Protein AF-A0A1B6LUI6-F1 (afdb_monomer_lite)

Organism: NCBI:txid36148

Secondary structure (DSSP, 8-state):
-----------HHHHHHHHT--GGGSPPP------PPPPHHHHHHHHHHHHHHHHHHT--GGGSPPP-------PPPHHHHHHHHHHHHHHHHHHT--GGGS---------PPPPHHHHHHHHHHHHHHHHHHT--GGGSPP-------PPPPHHHHHHHHHHHHHHHHHHT--GGGSPP-------PPPPHHHHHHHHHHHHTTSSS--------PPPPP-----PPP----PPPPPPP--

Foldseek 3Di:
DDDDDDDDDDPPVVVVCVVPDDPVPDPDDDDDDPPDDDDPVNVVVVVVVVVVVVCVVPDDPVPDDDDDDPDPPPDQDPVNVVVVVVVVVVVVCVVPDDPVPDDDDPDDDDPDDDDPVNVVVVVVVVVVVVCVVPPDPVPDDDDDDDDDPDDDDPVVVVVVVVVVVVVVCVVPPDPVPDDDDDDDDDPDDDDPVNVVVVVVVVVVVVPPDDDDDDDDDDDDDDDDDDDDDDDDDDDDDDDDDD

Structure (mmCIF, N/CA/C/O backbone):
data_AF-A0A1B6LUI6-F1
#
_entry.id   AF-A0A1B6LUI6-F1
#
loop_
_atom_site.group_PDB
_atom_site.id
_atom_site.type_symbol
_atom_site.label_atom_id
_atom_site.label_alt_id
_atom_site.label_comp_id
_atom_site.label_asym_id
_atom_site.label_entity_id
_atom_site.label_seq_id
_atom_site.pdbx_PDB_ins_code
_atom_site.Cartn_x
_atom_site.Cartn_y
_atom_site.Cartn_z
_atom_site.occupancy
_atom_site.B_iso_or_equiv
_atom_site.auth_seq_id
_atom_site.auth_comp_id
_atom_site.auth_asym_id
_atom_site.auth_atom_id
_atom_site.pdbx_PDB_model_num
ATOM 1 N N . MET A 1 1 ? -41.343 -31.281 -75.145 1.00 37.50 1 MET A N 1
ATOM 2 C CA . MET A 1 1 ? -41.978 -31.908 -73.971 1.00 37.50 1 MET A CA 1
ATOM 3 C C . MET A 1 1 ? -43.148 -31.036 -73.561 1.00 37.50 1 MET A C 1
ATOM 5 O O . MET A 1 1 ? -42.940 -29.897 -73.176 1.00 37.50 1 MET A O 1
ATOM 9 N N . THR A 1 2 ? -44.344 -31.560 -73.818 1.00 42.84 2 THR A N 1
ATOM 10 C CA . THR A 1 2 ? -45.612 -31.368 -73.101 1.00 42.84 2 THR A CA 1
ATOM 11 C C . THR A 1 2 ? -45.794 -30.057 -72.327 1.00 42.84 2 THR A C 1
ATOM 13 O O . THR A 1 2 ? -45.251 -29.898 -71.238 1.00 42.84 2 THR A O 1
ATOM 16 N N . SER A 1 3 ? -46.638 -29.159 -72.845 1.00 37.78 3 SER A N 1
ATOM 17 C CA . SER A 1 3 ? -47.245 -28.083 -72.053 1.00 37.78 3 SER A CA 1
ATOM 18 C C . SER A 1 3 ? -48.043 -28.693 -70.892 1.00 37.78 3 SER A C 1
ATOM 20 O O . SER A 1 3 ? -48.962 -29.478 -71.151 1.00 37.78 3 SER A O 1
ATOM 22 N N . PRO A 1 4 ? -47.742 -28.367 -69.623 1.00 48.53 4 PRO A N 1
ATOM 23 C CA . PRO A 1 4 ? -48.563 -28.805 -68.509 1.00 48.53 4 PRO A CA 1
ATOM 24 C C . PRO A 1 4 ? -49.886 -28.036 -68.497 1.00 48.53 4 PRO A C 1
ATOM 26 O O . PRO A 1 4 ? -49.934 -26.821 -68.321 1.00 48.53 4 PRO A O 1
ATOM 29 N N . SER A 1 5 ? -50.949 -28.809 -68.709 1.00 48.19 5 SER A N 1
ATOM 30 C CA . SER A 1 5 ? -52.348 -28.561 -68.367 1.00 48.19 5 SER A CA 1
ATOM 31 C C . SER A 1 5 ? -52.547 -27.565 -67.216 1.00 48.19 5 SER A C 1
ATOM 33 O O . SER A 1 5 ? -52.193 -27.854 -66.074 1.00 48.19 5 SER A O 1
ATOM 35 N N . SER A 1 6 ? -53.218 -26.448 -67.502 1.00 55.41 6 SER A N 1
ATOM 36 C CA . SER A 1 6 ? -53.754 -25.518 -66.505 1.00 55.41 6 SER A CA 1
ATOM 37 C C . SER A 1 6 ? -54.710 -26.235 -65.536 1.00 55.41 6 SER A C 1
ATOM 39 O O . SER A 1 6 ? -55.713 -26.802 -65.989 1.00 55.41 6 SER A O 1
ATOM 41 N N . PRO A 1 7 ? -54.481 -26.193 -64.211 1.00 54.91 7 PRO A N 1
ATOM 42 C CA . PRO A 1 7 ? -55.486 -26.600 -63.243 1.00 54.91 7 PRO A CA 1
ATOM 43 C C . PRO A 1 7 ? -56.561 -25.520 -63.145 1.00 54.91 7 PRO A C 1
ATOM 45 O O . PRO A 1 7 ? -56.360 -24.412 -62.653 1.00 54.91 7 PRO A O 1
ATOM 48 N N . LYS A 1 8 ? -57.710 -25.895 -63.695 1.00 60.38 8 LYS A N 1
ATOM 49 C CA . LYS A 1 8 ? -58.994 -25.210 -63.680 1.00 60.38 8 LYS A CA 1
ATOM 50 C C . LYS A 1 8 ? -59.442 -24.993 -62.237 1.00 60.38 8 LYS A C 1
ATOM 52 O O . LYS A 1 8 ? -59.658 -25.971 -61.534 1.00 60.38 8 LYS A O 1
ATOM 57 N N . ASN A 1 9 ? -59.577 -23.731 -61.844 1.00 62.28 9 ASN A N 1
ATOM 58 C CA . ASN A 1 9 ? -60.650 -23.190 -60.999 1.00 62.28 9 ASN A CA 1
ATOM 59 C C . ASN A 1 9 ? -60.488 -21.659 -60.931 1.00 62.28 9 ASN A C 1
ATOM 61 O O . ASN A 1 9 ? -60.350 -21.079 -59.859 1.00 62.28 9 ASN A O 1
ATOM 65 N N . LEU A 1 10 ? -60.456 -20.996 -62.095 1.00 59.19 10 LEU A N 1
ATOM 66 C CA . LEU A 1 10 ? -60.683 -19.551 -62.149 1.00 59.19 10 LEU A CA 1
ATOM 67 C C . LEU A 1 10 ? -62.193 -19.334 -62.318 1.00 59.19 10 LEU A C 1
ATOM 69 O O . LEU A 1 10 ? -62.770 -19.951 -63.217 1.00 59.19 10 LEU A O 1
ATOM 73 N N . PRO A 1 11 ? -62.838 -18.501 -61.480 1.00 69.75 11 PRO A N 1
ATOM 74 C CA . PRO A 1 11 ? -64.251 -18.167 -61.626 1.00 69.75 11 PRO A CA 1
ATOM 75 C C . PRO A 1 11 ? -64.552 -17.728 -63.064 1.00 69.75 11 PRO A C 1
ATOM 77 O O . PRO A 1 11 ? -63.787 -16.956 -63.640 1.00 69.75 11 PRO A O 1
ATOM 80 N N . ASN A 1 12 ? -65.648 -18.225 -63.648 1.00 67.06 12 ASN A N 1
ATOM 81 C CA . ASN A 1 12 ? -65.983 -18.003 -65.065 1.00 67.06 12 ASN A CA 1
ATOM 82 C C . ASN A 1 12 ? -65.993 -16.514 -65.461 1.00 67.06 12 ASN A C 1
ATOM 84 O O . ASN A 1 12 ? -65.642 -16.183 -66.590 1.00 67.06 12 ASN A O 1
ATOM 88 N N . ASP A 1 13 ? -66.325 -15.631 -64.518 1.00 73.62 13 ASP A N 1
ATOM 89 C CA . ASP A 1 13 ? -66.287 -14.177 -64.686 1.00 73.62 13 ASP A CA 1
ATOM 90 C C . ASP A 1 13 ? -64.867 -13.652 -64.985 1.00 73.62 13 ASP A C 1
ATOM 92 O O . ASP A 1 13 ? -64.642 -12.967 -65.980 1.00 73.62 13 ASP A O 1
ATOM 96 N N . LEU A 1 14 ? -63.867 -14.087 -64.209 1.00 76.75 14 LEU A N 1
ATOM 97 C CA . LEU A 1 14 ? -62.455 -13.732 -64.408 1.00 76.75 14 LEU A CA 1
ATOM 98 C C . LEU A 1 14 ? -61.902 -14.285 -65.726 1.00 76.75 14 LEU A C 1
ATOM 100 O O . LEU A 1 14 ? -61.116 -13.617 -66.395 1.00 76.75 14 LEU A O 1
ATOM 104 N N . LYS A 1 15 ? -62.322 -15.493 -66.126 1.00 76.44 15 LYS A N 1
ATOM 105 C CA . LYS A 1 15 ? -61.906 -16.086 -67.406 1.00 76.44 15 LYS A CA 1
ATOM 106 C C . LYS A 1 15 ? -62.462 -15.291 -68.590 1.00 76.44 15 LYS A C 1
ATOM 108 O O . LYS A 1 15 ? -61.714 -15.005 -69.518 1.00 76.44 15 LYS A O 1
ATOM 113 N N . SER A 1 16 ? -63.726 -14.870 -68.522 1.00 76.12 16 SER A N 1
ATOM 114 C CA . SER A 1 16 ? -64.345 -14.039 -69.560 1.00 76.12 16 SER A CA 1
ATOM 115 C C . SER A 1 16 ? -63.742 -12.630 -69.621 1.00 76.12 16 SER A C 1
ATOM 117 O O . SER A 1 16 ? -63.579 -12.091 -70.714 1.00 76.12 16 SER A O 1
ATOM 119 N N . GLN A 1 17 ? -63.379 -12.037 -68.477 1.00 78.00 17 GLN A N 1
ATOM 120 C CA . GLN A 1 17 ? -62.706 -10.733 -68.430 1.00 78.00 17 GLN A CA 1
ATOM 121 C C . GLN A 1 17 ? -61.289 -10.781 -69.011 1.00 78.00 17 GLN A C 1
ATOM 123 O O . GLN A 1 17 ? -60.890 -9.849 -69.703 1.00 78.00 17 GLN A O 1
ATOM 128 N N . LEU A 1 18 ? -60.544 -11.864 -68.765 1.00 75.50 18 LEU A N 1
ATOM 129 C CA . LEU A 1 18 ? -59.208 -12.063 -69.333 1.00 75.50 18 LEU A CA 1
ATOM 130 C C . LEU A 1 18 ? -59.256 -12.379 -70.836 1.00 75.50 18 LEU A C 1
ATOM 132 O O . LEU A 1 18 ? -58.415 -11.878 -71.576 1.00 75.50 18 LEU A O 1
ATOM 136 N N . GLU A 1 19 ? -60.235 -13.163 -71.305 1.00 76.06 19 GLU A N 1
ATOM 137 C CA . GLU A 1 19 ? -60.414 -13.456 -72.740 1.00 76.06 19 GLU A CA 1
ATOM 138 C C . GLU A 1 19 ? -60.891 -12.227 -73.536 1.00 76.06 19 GLU A C 1
ATOM 140 O O . GLU A 1 19 ? -60.526 -12.071 -74.699 1.00 76.06 19 GLU A O 1
ATOM 145 N N . GLY A 1 20 ? -61.656 -11.325 -72.911 1.00 76.81 20 GLY A N 1
ATOM 146 C CA . GLY A 1 20 ? -62.052 -10.036 -73.490 1.00 76.81 20 GLY A CA 1
ATOM 147 C C . GLY A 1 20 ? -61.062 -8.890 -73.247 1.00 76.81 20 GLY A C 1
ATOM 148 O O . GLY A 1 20 ? -61.343 -7.756 -73.646 1.00 76.81 20 GLY A O 1
ATOM 149 N N . PHE A 1 21 ? -59.930 -9.139 -72.576 1.00 80.69 21 PHE A N 1
ATOM 150 C CA . PHE A 1 21 ? -58.966 -8.094 -72.236 1.00 80.69 21 PHE A CA 1
ATOM 151 C C . PHE A 1 21 ? -58.223 -7.621 -73.488 1.00 80.69 21 PHE A C 1
ATOM 153 O O . PHE A 1 21 ? -57.257 -8.234 -73.942 1.00 80.69 21 PHE A O 1
ATOM 160 N N . ASN A 1 22 ? -58.669 -6.499 -74.050 1.00 78.00 22 ASN A N 1
ATOM 161 C CA . ASN A 1 22 ? -57.989 -5.874 -75.172 1.00 78.00 22 ASN A CA 1
ATOM 162 C C . ASN A 1 22 ? -56.757 -5.092 -74.682 1.00 78.00 22 ASN A C 1
ATOM 164 O O . ASN A 1 22 ? -56.883 -4.023 -74.078 1.00 78.00 22 ASN A O 1
ATOM 168 N N . THR A 1 23 ? -55.562 -5.601 -74.988 1.00 77.44 23 THR A N 1
ATOM 169 C CA . THR A 1 23 ? -54.279 -4.953 -74.676 1.00 77.44 23 THR A CA 1
ATOM 170 C C . THR A 1 23 ? -54.096 -3.596 -75.356 1.00 77.44 23 THR A C 1
ATOM 172 O O . THR A 1 23 ? -53.240 -2.820 -74.932 1.00 77.44 23 THR A O 1
ATOM 175 N N . ASP A 1 24 ? -54.899 -3.280 -76.373 1.00 77.44 24 ASP A N 1
ATOM 176 C CA . ASP A 1 24 ? -54.877 -1.982 -77.052 1.00 77.44 24 ASP A CA 1
ATOM 177 C C . ASP A 1 24 ? -55.535 -0.873 -76.221 1.00 77.44 24 ASP A C 1
ATOM 179 O O . ASP A 1 24 ? -55.227 0.301 -76.409 1.00 77.44 24 ASP A O 1
ATOM 183 N N . ASN A 1 25 ? -56.371 -1.233 -75.239 1.00 76.50 25 ASN A N 1
ATOM 184 C CA . ASN A 1 25 ? -56.952 -0.282 -74.286 1.00 76.50 25 ASN A CA 1
ATOM 185 C C . ASN A 1 25 ? -55.976 0.094 -73.154 1.00 76.50 25 ASN A C 1
ATOM 187 O O . ASN A 1 25 ? -56.287 0.953 -72.324 1.00 76.50 25 ASN A O 1
ATOM 191 N N . MET A 1 26 ? -54.797 -0.536 -73.093 1.00 80.69 26 MET A N 1
ATOM 192 C CA . MET A 1 26 ? -53.737 -0.127 -72.174 1.00 80.69 26 MET A CA 1
ATOM 193 C C . MET A 1 26 ? -53.099 1.167 -72.677 1.00 80.69 26 MET A C 1
ATOM 195 O O . MET A 1 26 ? -52.651 1.251 -73.821 1.00 80.69 26 MET A O 1
ATOM 199 N N . LYS A 1 27 ? -52.987 2.169 -71.799 1.00 81.62 27 LYS A N 1
ATOM 200 C CA . LYS A 1 27 ? -52.225 3.386 -72.105 1.00 81.62 27 LYS A CA 1
ATOM 201 C C . LYS A 1 27 ? -50.786 2.988 -72.435 1.00 81.62 27 LYS A C 1
ATOM 203 O O . LYS A 1 27 ? -50.096 2.425 -71.587 1.00 81.62 27 LYS A O 1
ATOM 208 N N . LYS A 1 28 ? -50.336 3.269 -73.660 1.00 78.75 28 LYS A N 1
ATOM 209 C CA . LYS A 1 28 ? -48.922 3.131 -74.023 1.00 78.75 28 LYS A CA 1
ATOM 210 C C . LYS A 1 28 ? -48.126 4.120 -73.165 1.00 78.75 28 LYS A C 1
ATOM 212 O O . LYS A 1 28 ? -48.478 5.295 -73.101 1.00 78.75 28 LYS A O 1
ATOM 217 N N . ALA A 1 29 ? -47.111 3.628 -72.465 1.00 75.12 29 ALA A N 1
ATOM 218 C CA . ALA A 1 29 ? -46.171 4.456 -71.723 1.00 75.12 29 ALA A CA 1
ATOM 219 C C . ALA A 1 29 ? -44.875 4.531 -72.533 1.00 75.12 29 ALA A C 1
ATOM 221 O O . ALA A 1 29 ? -44.267 3.496 -72.800 1.00 75.12 29 ALA A O 1
ATOM 222 N N . ASP A 1 30 ? -44.472 5.735 -72.940 1.00 74.69 30 ASP A N 1
ATOM 223 C CA . ASP A 1 30 ? -43.221 5.931 -73.671 1.00 74.69 30 ASP A CA 1
ATOM 224 C C . ASP A 1 30 ? -42.027 5.739 -72.729 1.00 74.69 30 ASP A C 1
ATOM 226 O O . ASP A 1 30 ? -41.788 6.529 -71.812 1.00 74.69 30 ASP A O 1
ATOM 230 N N . THR A 1 31 ? -41.251 4.684 -72.957 1.00 72.38 31 THR A N 1
ATOM 231 C CA . THR A 1 31 ? -39.962 4.474 -72.294 1.00 72.38 31 THR A CA 1
ATOM 232 C C . THR A 1 31 ? -38.892 5.290 -73.016 1.00 72.38 31 THR A C 1
ATOM 234 O O . THR A 1 31 ? -38.497 4.947 -74.127 1.00 72.38 31 THR A O 1
ATOM 237 N N . ASN A 1 32 ? -38.413 6.372 -72.398 1.00 69.06 32 ASN A N 1
ATOM 238 C CA . ASN A 1 32 ? -37.252 7.119 -72.891 1.00 69.06 32 ASN A CA 1
ATOM 239 C C . ASN A 1 32 ? -35.963 6.554 -72.270 1.00 69.06 32 ASN A C 1
ATOM 241 O O . ASN A 1 32 ? -35.696 6.782 -71.089 1.00 69.06 32 ASN A O 1
ATOM 245 N N . GLU A 1 33 ? -35.144 5.849 -73.055 1.00 70.56 33 GLU A N 1
ATOM 246 C CA . GLU A 1 33 ? -33.765 5.523 -72.672 1.00 70.56 33 GLU A CA 1
ATOM 247 C C . GLU A 1 33 ? -32.890 6.773 -72.800 1.00 70.56 33 GLU A C 1
ATOM 249 O O . GLU A 1 33 ? -32.651 7.297 -73.889 1.00 70.56 33 GLU A O 1
ATOM 254 N N . LYS A 1 34 ? -32.406 7.283 -71.666 1.00 71.44 34 LYS A N 1
ATOM 255 C CA . LYS A 1 34 ? -31.557 8.474 -71.630 1.00 71.44 34 LYS A CA 1
ATOM 256 C C . LYS A 1 34 ? -30.101 8.088 -71.921 1.00 71.44 34 LYS A C 1
ATOM 258 O O . LYS A 1 34 ? -29.282 8.015 -71.009 1.00 71.44 34 LYS A O 1
ATOM 263 N N . ILE A 1 35 ? -29.769 7.840 -73.187 1.00 68.81 35 ILE A N 1
ATOM 264 C CA . ILE A 1 35 ? -28.374 7.675 -73.631 1.00 68.81 35 ILE A CA 1
ATOM 265 C C . ILE A 1 35 ? -27.753 9.074 -73.730 1.00 68.81 35 ILE A C 1
ATOM 267 O O . ILE A 1 35 ? -27.796 9.722 -74.775 1.00 68.81 35 ILE A O 1
ATOM 271 N N . VAL A 1 36 ? -27.246 9.596 -72.612 1.00 73.75 36 VAL A N 1
ATOM 272 C CA . VAL A 1 36 ? -26.536 10.882 -72.609 1.00 73.75 36 VAL A CA 1
ATOM 273 C C . VAL A 1 36 ? -25.113 10.633 -73.095 1.00 73.75 36 VAL A C 1
ATOM 275 O O . VAL A 1 36 ? -24.361 9.889 -72.471 1.00 73.75 36 VAL A O 1
ATOM 278 N N . LEU A 1 37 ? -24.755 11.234 -74.228 1.00 79.06 37 LEU A N 1
ATOM 279 C CA . LEU A 1 37 ? -23.379 11.236 -74.718 1.00 79.06 37 LEU A CA 1
ATOM 280 C C . LEU A 1 37 ? -22.496 12.081 -73.782 1.00 79.06 37 LEU A C 1
ATOM 282 O O . LEU A 1 37 ? -22.996 13.073 -73.242 1.00 79.06 37 LEU A O 1
ATOM 286 N N . PRO A 1 38 ? -21.204 11.735 -73.608 1.00 83.69 38 PRO A N 1
ATOM 287 C CA . PRO A 1 38 ? -20.278 12.546 -72.825 1.00 83.69 38 PRO A CA 1
ATOM 288 C C . PRO A 1 38 ? -20.312 14.000 -73.289 1.00 83.69 38 PRO A C 1
ATOM 290 O O . PRO A 1 38 ? -20.318 14.283 -74.493 1.00 83.69 38 PRO A O 1
ATOM 293 N N . THR A 1 39 ? -20.351 14.931 -72.340 1.00 88.19 39 THR A N 1
ATOM 294 C CA . THR A 1 39 ? -20.326 16.353 -72.668 1.00 88.19 39 THR A CA 1
ATOM 295 C C . THR A 1 39 ? -18.931 16.762 -73.143 1.00 88.19 39 THR A C 1
ATOM 297 O O . THR A 1 39 ? -17.927 16.095 -72.892 1.00 88.19 39 THR A O 1
ATOM 300 N N . ALA A 1 40 ? -18.840 17.908 -73.820 1.00 89.75 40 ALA A N 1
ATOM 301 C CA . ALA A 1 40 ? -17.550 18.461 -74.228 1.00 89.75 40 ALA A CA 1
ATOM 302 C C . ALA A 1 40 ? -16.625 18.767 -73.033 1.00 89.75 40 ALA A C 1
ATOM 304 O O . ALA A 1 40 ? -15.411 18.842 -73.215 1.00 89.75 40 ALA A O 1
ATOM 305 N N . GLU A 1 41 ? -17.186 18.962 -71.838 1.00 90.50 41 GLU A N 1
ATOM 306 C CA . GLU A 1 41 ? -16.418 19.161 -70.610 1.00 90.50 41 GLU A CA 1
ATOM 307 C C . GLU A 1 41 ? -15.842 17.838 -70.095 1.00 90.50 41 GLU A C 1
ATOM 309 O O . GLU A 1 41 ? -14.646 17.775 -69.818 1.00 90.50 41 GLU A O 1
ATOM 314 N N . ASP A 1 42 ? -16.638 16.764 -70.092 1.00 90.19 42 ASP A N 1
ATOM 315 C CA . ASP A 1 42 ? -16.190 15.425 -69.677 1.00 90.19 42 ASP A CA 1
ATOM 316 C C . ASP A 1 42 ? -14.982 14.964 -70.510 1.00 90.19 42 ASP A C 1
ATOM 318 O O . ASP A 1 42 ? -13.958 14.542 -69.973 1.00 90.19 42 ASP A O 1
ATOM 322 N N . VAL A 1 43 ? -15.048 15.154 -71.834 1.00 91.44 43 VAL A N 1
ATOM 323 C CA . VAL A 1 43 ? -13.953 14.799 -72.754 1.00 91.44 43 VAL A CA 1
ATOM 324 C C . VAL A 1 43 ? -12.703 15.655 -72.513 1.00 91.44 43 VAL A C 1
ATOM 326 O O . VAL A 1 43 ? -11.574 15.173 -72.643 1.00 91.44 43 VAL A O 1
ATOM 329 N N . LYS A 1 44 ? -12.865 16.939 -72.168 1.00 93.19 44 LYS A N 1
ATOM 330 C CA . LYS A 1 44 ? -11.725 17.814 -71.848 1.00 93.19 44 LYS A CA 1
ATOM 331 C C . LYS A 1 44 ? -11.047 17.390 -70.552 1.00 93.19 44 LYS A C 1
ATOM 333 O O . LYS A 1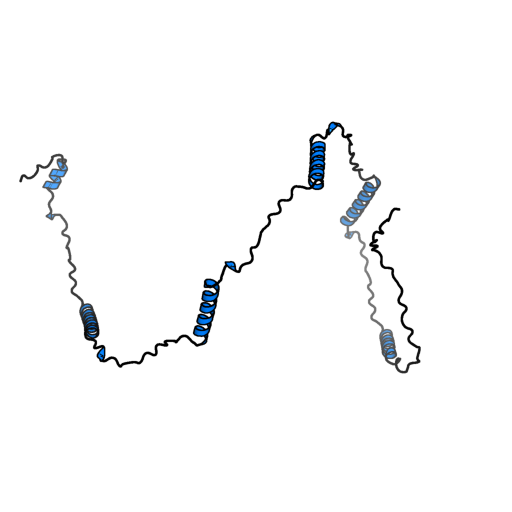 44 ? -9.816 17.334 -70.525 1.00 93.19 44 LYS A O 1
ATOM 338 N N . GLN A 1 45 ? -11.824 17.081 -69.519 1.00 93.31 45 GLN A N 1
ATOM 339 C CA . GLN A 1 45 ? -11.301 16.625 -68.233 1.00 93.31 45 GLN A CA 1
ATOM 340 C C . GLN A 1 45 ? -10.580 15.286 -68.375 1.00 93.31 45 GLN A C 1
ATOM 342 O O . GLN A 1 45 ? -9.450 15.153 -67.907 1.00 93.31 45 GLN A O 1
ATOM 347 N N . GLU A 1 46 ? -11.165 14.333 -69.102 1.00 93.50 46 GLU A N 1
ATOM 348 C CA . GLU A 1 46 ? -10.525 13.047 -69.387 1.00 93.50 46 GLU A CA 1
ATOM 349 C C . GLU A 1 46 ? -9.209 13.236 -70.155 1.00 93.50 46 GLU A C 1
ATOM 351 O O . GLU A 1 46 ? -8.181 12.647 -69.812 1.00 93.50 46 GLU A O 1
ATOM 356 N N . LYS A 1 47 ? -9.189 14.131 -71.149 1.00 94.81 47 LYS A N 1
ATOM 357 C CA . LYS A 1 47 ? -7.964 14.455 -71.886 1.00 94.81 47 LYS A CA 1
ATOM 358 C C . LYS A 1 47 ? -6.886 15.053 -70.979 1.00 94.81 47 LYS A C 1
ATOM 360 O O . LYS A 1 47 ? -5.726 14.664 -71.096 1.00 94.81 47 LYS A O 1
ATOM 365 N N . GLN A 1 48 ? -7.245 15.977 -70.089 1.00 95.38 48 GLN A N 1
ATOM 366 C CA . GLN A 1 48 ? -6.305 16.560 -69.125 1.00 95.38 48 GLN A CA 1
ATOM 367 C C . GLN A 1 48 ? -5.784 15.514 -68.132 1.00 95.38 48 GLN A C 1
ATOM 369 O O . GLN A 1 48 ? -4.585 15.474 -67.856 1.00 95.38 48 GLN A O 1
ATOM 374 N N . HIS A 1 49 ? -6.661 14.642 -67.636 1.00 95.81 49 HIS A N 1
ATOM 375 C CA . HIS A 1 49 ? -6.298 13.555 -66.732 1.00 95.81 49 HIS A CA 1
ATOM 376 C C . HIS A 1 49 ? -5.303 12.590 -67.387 1.00 95.81 49 HIS A C 1
ATOM 378 O O . HIS A 1 49 ? -4.232 12.333 -66.836 1.00 95.81 49 HIS A O 1
ATOM 384 N N . ASN A 1 50 ? -5.601 12.150 -68.611 1.00 95.31 50 ASN A N 1
ATOM 385 C CA . ASN A 1 50 ? -4.722 11.271 -69.379 1.00 95.31 50 ASN A CA 1
ATOM 386 C C . ASN A 1 50 ? -3.376 11.937 -69.687 1.00 95.31 50 ASN A C 1
ATOM 388 O O . ASN A 1 50 ? -2.339 11.285 -69.605 1.00 95.31 50 ASN A O 1
ATOM 392 N N . GLN A 1 51 ? -3.358 13.242 -69.981 1.00 95.25 51 GLN A N 1
ATOM 393 C CA . GLN A 1 51 ? -2.111 13.995 -70.158 1.00 95.25 51 GLN A CA 1
ATOM 394 C C . GLN A 1 51 ? -1.255 14.025 -68.887 1.00 95.25 51 GLN A C 1
ATOM 396 O O . GLN A 1 51 ? -0.036 13.863 -68.975 1.00 95.25 51 GLN A O 1
ATOM 401 N N . LEU A 1 52 ? -1.869 14.216 -67.716 1.00 95.62 52 LEU A N 1
ATOM 402 C CA . LEU A 1 52 ? -1.155 14.208 -66.441 1.00 95.62 52 LEU A CA 1
ATOM 403 C C . LEU A 1 52 ? -0.560 12.827 -66.154 1.00 95.62 52 LEU A C 1
ATOM 405 O O . LEU A 1 52 ? 0.625 12.742 -65.828 1.00 95.62 52 LEU A O 1
ATOM 409 N N . ILE A 1 53 ? -1.351 11.765 -66.333 1.00 95.88 53 ILE A N 1
ATOM 410 C CA . ILE A 1 53 ? -0.890 10.380 -66.167 1.00 95.88 53 ILE A CA 1
ATOM 411 C C . ILE A 1 53 ? 0.302 10.118 -67.084 1.00 95.88 53 ILE A C 1
ATOM 413 O O . ILE A 1 53 ? 1.371 9.762 -66.595 1.00 95.88 53 ILE A O 1
ATOM 417 N N . HIS A 1 54 ? 0.178 10.407 -68.381 1.00 95.31 54 HIS A N 1
ATOM 418 C CA . HIS A 1 54 ? 1.273 10.208 -69.331 1.00 95.31 54 HIS A CA 1
ATOM 419 C C . HIS A 1 54 ? 2.523 11.027 -68.994 1.00 95.31 54 HIS A C 1
ATOM 421 O O . HIS A 1 54 ? 3.645 10.588 -69.254 1.00 95.31 54 HIS A O 1
ATOM 427 N N . SER A 1 55 ? 2.360 12.230 -68.437 1.00 94.31 55 SER A N 1
ATOM 428 C CA . SER A 1 55 ? 3.491 13.056 -68.012 1.00 94.31 55 SER A CA 1
ATOM 429 C C . SER A 1 55 ? 4.221 12.464 -66.805 1.00 94.31 55 SER A C 1
ATOM 431 O O . SER A 1 55 ? 5.438 12.623 -66.708 1.00 94.31 55 SER A O 1
ATOM 433 N N . VAL A 1 56 ? 3.498 11.825 -65.883 1.00 93.50 56 VAL A N 1
ATOM 434 C CA . VAL A 1 56 ? 4.076 11.161 -64.708 1.00 93.50 56 VAL A CA 1
ATOM 435 C C . VAL A 1 56 ? 4.690 9.815 -65.099 1.00 93.50 56 VAL A C 1
ATOM 437 O O . VAL A 1 56 ? 5.811 9.530 -64.692 1.00 93.50 56 VAL A O 1
ATOM 440 N N . GLU A 1 57 ? 4.019 9.026 -65.941 1.00 94.25 57 GLU A N 1
ATOM 441 C CA . GLU A 1 57 ? 4.533 7.750 -66.465 1.00 94.25 57 GLU A CA 1
ATOM 442 C C . GLU A 1 57 ? 5.848 7.939 -67.230 1.00 94.25 57 GLU A C 1
ATOM 444 O O . GLU A 1 57 ? 6.798 7.182 -67.046 1.00 94.25 57 GLU A O 1
ATOM 449 N N . ASN A 1 58 ? 5.936 8.993 -68.046 1.00 94.19 58 ASN A N 1
ATOM 450 C CA . ASN A 1 58 ? 7.135 9.307 -68.825 1.00 94.19 58 ASN A CA 1
ATOM 451 C C . ASN A 1 58 ? 8.125 10.219 -68.081 1.00 94.19 58 ASN A C 1
ATOM 453 O O . ASN A 1 58 ? 9.059 10.764 -68.690 1.00 94.19 58 ASN A O 1
ATOM 457 N N . PHE A 1 59 ? 7.933 10.425 -66.777 1.00 95.25 59 PHE A N 1
ATOM 458 C CA . PHE A 1 59 ? 8.808 11.269 -65.981 1.00 95.25 59 PHE A CA 1
ATOM 459 C C . PHE A 1 59 ? 10.210 10.651 -65.871 1.00 95.25 59 PHE A C 1
ATOM 461 O O . PHE A 1 59 ? 10.410 9.571 -65.322 1.00 95.25 59 PHE A O 1
ATOM 468 N N . LYS A 1 60 ? 11.221 11.368 -66.373 1.00 92.94 60 LYS A N 1
ATOM 469 C CA . LYS A 1 60 ? 12.623 10.936 -66.305 1.00 92.94 60 LYS A CA 1
ATOM 470 C C . LYS A 1 60 ? 13.248 11.384 -64.989 1.00 92.94 60 LYS A C 1
ATOM 472 O O . LYS A 1 60 ? 13.738 12.512 -64.901 1.00 92.94 60 LYS A O 1
ATOM 477 N N . ALA A 1 61 ? 13.269 10.490 -64.002 1.00 91.06 61 ALA A N 1
ATOM 478 C CA . ALA A 1 61 ? 13.884 10.736 -62.696 1.00 91.06 61 ALA A CA 1
ATOM 479 C C . ALA A 1 61 ? 15.360 11.168 -62.795 1.00 91.06 61 ALA A C 1
ATOM 481 O O . ALA A 1 61 ? 15.803 11.989 -62.000 1.00 91.06 61 ALA A O 1
ATOM 482 N N . ASP A 1 62 ? 16.089 10.731 -63.827 1.00 90.31 62 ASP A N 1
ATOM 483 C CA . ASP A 1 62 ? 17.494 11.106 -64.064 1.00 90.31 62 ASP A CA 1
ATOM 484 C C . ASP A 1 62 ? 17.701 12.606 -64.338 1.00 90.31 62 ASP A C 1
ATOM 486 O O . ASP A 1 62 ? 18.817 13.115 -64.246 1.00 90.31 62 ASP A O 1
ATOM 490 N N . LYS A 1 63 ? 16.634 13.338 -64.690 1.00 90.94 63 LYS A N 1
ATOM 491 C CA . LYS A 1 63 ? 16.674 14.800 -64.858 1.00 90.94 63 LYS A CA 1
ATOM 492 C C . LYS A 1 63 ? 16.539 15.554 -6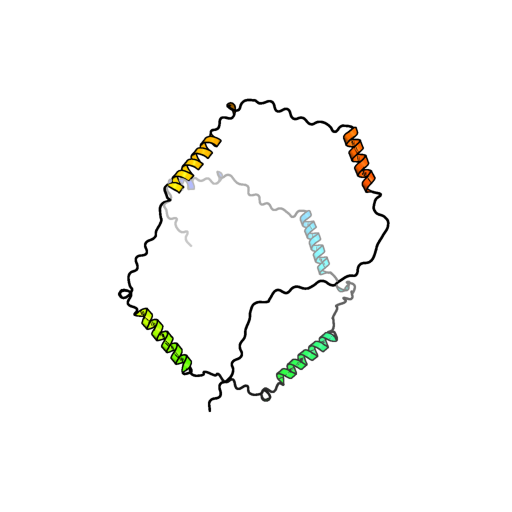3.535 1.00 90.94 63 LYS A C 1
ATOM 494 O O . LYS A 1 63 ? 16.706 16.777 -63.522 1.00 90.94 63 LYS A O 1
ATOM 499 N N . LEU A 1 64 ? 16.208 14.870 -62.438 1.00 90.94 64 LEU A N 1
ATOM 500 C CA . LEU A 1 64 ? 16.197 15.487 -61.119 1.00 90.94 64 LEU A CA 1
ATOM 501 C C . LEU A 1 64 ? 17.624 15.880 -60.741 1.00 90.94 64 LEU A C 1
ATOM 503 O O . LEU A 1 64 ? 18.558 15.084 -60.819 1.00 90.94 64 LEU A O 1
ATOM 507 N N . LYS A 1 65 ? 17.800 17.129 -60.308 1.00 90.50 65 LYS A N 1
ATOM 508 C CA . LYS A 1 65 ? 19.093 17.586 -59.797 1.00 90.50 65 LYS A CA 1
ATOM 509 C C . LYS A 1 65 ? 19.440 16.769 -58.556 1.00 90.50 65 LYS A C 1
ATOM 511 O O . LYS A 1 65 ? 18.638 16.695 -57.624 1.00 90.50 65 LYS A O 1
ATOM 516 N N . ARG A 1 66 ? 20.644 16.191 -58.522 1.00 87.62 66 ARG A N 1
ATOM 517 C CA . ARG A 1 66 ? 21.137 15.510 -57.324 1.00 87.62 66 ARG A CA 1
ATOM 518 C C . ARG A 1 66 ? 21.212 16.526 -56.188 1.00 87.62 66 ARG A C 1
ATOM 520 O O . ARG A 1 66 ? 21.950 17.501 -56.275 1.00 87.62 66 ARG A O 1
ATOM 527 N N . THR A 1 67 ? 20.444 16.286 -55.133 1.00 84.75 67 THR A N 1
ATOM 528 C CA . THR A 1 67 ? 20.570 17.019 -53.873 1.00 84.75 67 THR A CA 1
ATOM 529 C C . THR A 1 67 ? 21.311 16.149 -52.864 1.00 84.75 67 THR A C 1
ATOM 531 O O . THR A 1 67 ? 21.140 14.924 -52.863 1.00 84.75 67 THR A O 1
ATOM 534 N N . ASN A 1 68 ? 22.175 16.764 -52.057 1.00 80.00 68 ASN A N 1
ATOM 535 C CA . ASN A 1 68 ? 22.871 16.087 -50.969 1.00 80.00 68 ASN A CA 1
ATOM 536 C C . ASN A 1 68 ? 21.981 16.139 -49.723 1.00 80.00 68 ASN A C 1
ATOM 538 O O . ASN A 1 68 ? 21.717 17.216 -49.189 1.00 80.00 68 ASN A O 1
ATOM 542 N N . THR A 1 69 ? 21.486 14.985 -49.292 1.00 80.38 69 THR A N 1
ATOM 543 C CA . THR A 1 69 ? 20.705 14.847 -48.064 1.00 80.38 69 THR A CA 1
ATOM 544 C C . THR A 1 69 ? 21.666 14.665 -46.895 1.00 80.38 69 THR A C 1
ATOM 546 O O . THR A 1 69 ? 22.336 13.641 -46.795 1.00 80.38 69 THR A O 1
ATOM 549 N N . LEU A 1 70 ? 21.748 15.662 -46.010 1.00 78.38 70 LEU A N 1
ATOM 550 C CA . LEU A 1 70 ? 22.494 15.547 -44.756 1.00 78.38 70 LEU A CA 1
ATOM 551 C C . LEU A 1 70 ? 21.692 14.691 -43.765 1.00 78.38 70 LEU A C 1
ATOM 553 O O . LEU A 1 70 ? 20.955 15.218 -42.932 1.00 78.38 70 LEU A O 1
ATOM 557 N N . GLU A 1 71 ? 21.821 13.370 -43.856 1.00 74.62 71 GLU A N 1
ATOM 558 C CA . GLU A 1 71 ? 21.381 12.477 -42.784 1.00 74.62 71 GLU A CA 1
ATOM 559 C C . GLU A 1 71 ? 22.354 12.604 -41.608 1.00 74.62 71 GLU A C 1
ATOM 561 O O . GLU A 1 71 ? 23.543 12.299 -41.718 1.00 74.62 71 GLU A O 1
ATOM 566 N N . LYS A 1 72 ? 21.862 13.087 -40.463 1.00 74.50 72 LYS A N 1
ATOM 567 C CA . LYS A 1 72 ? 22.630 13.067 -39.216 1.00 74.50 72 LYS A CA 1
ATOM 568 C C . LYS A 1 72 ? 22.688 11.631 -38.693 1.00 74.50 72 LYS A C 1
ATOM 570 O O . LYS A 1 72 ? 21.865 11.240 -37.872 1.00 74.50 72 LYS A O 1
ATOM 575 N N . ILE A 1 73 ? 23.680 10.864 -39.135 1.00 69.38 73 ILE A N 1
ATOM 576 C CA . ILE A 1 73 ? 24.108 9.657 -38.422 1.00 69.38 73 ILE A CA 1
ATOM 577 C C . ILE A 1 73 ? 24.892 10.149 -37.205 1.00 69.38 73 ILE A C 1
ATOM 579 O O . ILE A 1 73 ? 26.079 10.460 -37.298 1.00 69.38 73 ILE A O 1
ATOM 583 N N . VAL A 1 74 ? 24.206 10.329 -36.076 1.00 74.00 74 VAL A N 1
ATOM 584 C CA . VAL A 1 74 ? 24.885 10.634 -34.814 1.00 74.00 74 VAL A CA 1
ATOM 585 C C . VAL A 1 74 ? 25.592 9.355 -34.387 1.00 74.00 74 VAL A C 1
ATOM 587 O O . VAL A 1 74 ? 24.947 8.366 -34.053 1.00 74.00 74 VAL A O 1
ATOM 590 N N . LEU A 1 75 ? 26.921 9.357 -34.472 1.00 78.81 75 LEU A N 1
ATOM 591 C CA . LEU A 1 75 ? 27.734 8.297 -33.890 1.00 78.81 75 LEU A CA 1
ATOM 592 C C . LEU A 1 75 ? 27.577 8.338 -32.363 1.00 78.81 75 LEU A C 1
ATOM 594 O O . LEU A 1 75 ? 27.458 9.445 -31.823 1.00 78.81 75 LEU A O 1
ATOM 598 N N . PRO A 1 76 ? 27.601 7.180 -31.674 1.00 81.38 76 PRO A N 1
ATOM 599 C CA . PRO A 1 76 ? 27.653 7.146 -30.218 1.00 81.38 76 PRO A CA 1
ATOM 600 C C . PRO A 1 76 ? 28.753 8.084 -29.729 1.00 81.38 76 PRO A C 1
ATOM 602 O O . PRO A 1 76 ? 29.876 8.066 -30.251 1.00 81.38 76 PRO A O 1
ATOM 605 N N . ASN A 1 77 ? 28.417 8.953 -28.784 1.00 86.00 77 ASN A N 1
ATOM 606 C CA . ASN A 1 77 ? 29.380 9.900 -28.252 1.00 86.00 77 ASN A CA 1
ATOM 607 C C . ASN A 1 77 ? 30.315 9.184 -27.245 1.00 86.00 77 ASN A C 1
ATOM 609 O O . ASN A 1 77 ? 30.115 8.025 -26.878 1.00 86.00 77 ASN A O 1
ATOM 613 N N . ALA A 1 78 ? 31.372 9.865 -26.796 1.00 88.44 78 ALA A N 1
ATOM 614 C CA . ALA A 1 78 ? 32.327 9.277 -25.853 1.00 88.44 78 ALA A CA 1
ATOM 615 C C . ALA A 1 78 ? 31.706 8.930 -24.482 1.00 88.44 78 ALA A C 1
ATOM 617 O O . ALA A 1 78 ? 32.198 8.029 -23.804 1.00 88.44 78 ALA A O 1
ATOM 618 N N . GLU A 1 79 ? 30.641 9.627 -24.083 1.00 90.06 79 GLU A N 1
ATOM 619 C CA . GLU A 1 79 ? 29.880 9.367 -22.859 1.00 90.06 79 GLU A CA 1
ATOM 620 C C . GLU A 1 79 ? 29.040 8.089 -22.989 1.00 90.06 79 GLU A C 1
ATOM 622 O O . GLU A 1 79 ? 29.073 7.258 -22.084 1.00 90.06 79 GLU A O 1
ATOM 627 N N . ASP A 1 80 ? 28.400 7.865 -24.139 1.00 88.12 80 ASP A N 1
ATOM 628 C CA . ASP A 1 80 ? 27.622 6.658 -24.438 1.00 88.12 80 ASP A CA 1
ATOM 629 C C . ASP A 1 80 ? 28.514 5.407 -24.359 1.00 88.12 80 ASP A C 1
ATOM 631 O O . ASP A 1 80 ? 28.175 4.424 -23.700 1.00 88.12 80 ASP A O 1
ATOM 635 N N . VAL A 1 81 ? 29.709 5.473 -24.960 1.00 89.31 81 VAL A N 1
ATOM 636 C CA . VAL A 1 81 ? 30.690 4.372 -24.936 1.00 89.31 81 VAL A CA 1
ATOM 637 C C . VAL A 1 81 ? 31.247 4.143 -23.528 1.00 89.31 81 VAL A C 1
ATOM 639 O O . VAL A 1 81 ? 31.483 3.001 -23.122 1.00 89.31 81 VAL A O 1
ATOM 642 N N . ALA A 1 82 ? 31.472 5.214 -22.762 1.00 89.62 82 ALA A N 1
ATOM 643 C CA . ALA A 1 82 ? 31.926 5.101 -21.381 1.00 89.62 82 ALA A CA 1
ATOM 644 C C . ALA A 1 82 ? 30.853 4.454 -20.492 1.00 89.62 82 ALA A C 1
ATOM 646 O O . ALA A 1 82 ? 31.169 3.540 -19.728 1.00 89.62 82 ALA A O 1
ATOM 647 N N . ALA A 1 83 ? 29.594 4.873 -20.637 1.00 90.88 83 ALA A N 1
ATOM 648 C CA . ALA A 1 83 ? 28.463 4.313 -19.909 1.00 90.88 83 ALA A CA 1
ATOM 649 C C . ALA A 1 83 ? 28.265 2.825 -20.231 1.00 90.88 83 ALA A C 1
ATOM 651 O O . ALA A 1 83 ? 28.133 2.016 -19.311 1.00 90.88 83 ALA A O 1
ATOM 652 N N . GLU A 1 84 ? 28.322 2.446 -21.511 1.00 93.25 84 GLU A N 1
ATOM 653 C CA . GLU A 1 84 ? 28.213 1.047 -21.935 1.00 93.25 84 GLU A CA 1
ATOM 654 C C . GLU A 1 84 ? 29.343 0.191 -21.347 1.00 93.25 84 GLU A C 1
ATOM 656 O O . GLU A 1 84 ? 29.104 -0.901 -20.828 1.00 93.25 84 GLU A O 1
ATOM 661 N N . LYS A 1 85 ? 30.578 0.706 -21.337 1.00 93.38 85 LYS A N 1
ATOM 662 C CA . LYS A 1 85 ? 31.720 0.005 -20.738 1.00 93.38 85 LYS A CA 1
ATOM 663 C C . LYS A 1 85 ? 31.546 -0.205 -19.233 1.00 93.38 85 LYS A C 1
ATOM 665 O O . LYS A 1 85 ? 31.883 -1.277 -18.732 1.00 93.38 85 LYS A O 1
ATOM 670 N N . THR A 1 86 ? 31.026 0.790 -18.516 1.00 93.75 86 THR A N 1
ATOM 671 C CA . THR A 1 86 ? 30.745 0.671 -17.079 1.00 93.75 86 THR A CA 1
ATOM 672 C C . THR A 1 86 ? 29.633 -0.337 -16.810 1.00 93.75 86 THR A C 1
ATOM 674 O O . THR A 1 86 ? 29.782 -1.175 -15.926 1.00 93.75 86 THR A O 1
ATOM 677 N N . GLN A 1 87 ? 28.544 -0.301 -17.581 1.00 94.00 87 GLN A N 1
ATOM 678 C CA . GLN A 1 87 ? 27.453 -1.269 -17.445 1.00 94.00 87 GLN A CA 1
ATOM 679 C C . GLN A 1 87 ? 27.937 -2.692 -17.707 1.00 94.00 87 GLN A C 1
ATOM 681 O O . GLN A 1 87 ? 27.643 -3.594 -16.927 1.00 94.00 87 GLN A O 1
ATOM 686 N N . LYS A 1 88 ? 28.734 -2.879 -18.761 1.00 94.75 88 LYS A N 1
ATOM 687 C CA . LYS A 1 88 ? 29.300 -4.182 -19.091 1.00 94.75 88 LYS A CA 1
ATOM 688 C C . LYS A 1 88 ? 30.224 -4.704 -17.990 1.00 94.75 88 LYS A C 1
ATOM 690 O O . LYS A 1 88 ? 30.084 -5.851 -17.596 1.00 94.75 88 LYS A O 1
ATOM 695 N N . ALA A 1 89 ? 31.091 -3.854 -17.437 1.00 94.44 89 ALA A N 1
ATOM 696 C CA . ALA A 1 89 ? 31.960 -4.241 -16.325 1.00 94.44 89 ALA A CA 1
ATOM 697 C C . ALA A 1 89 ? 31.164 -4.688 -15.086 1.00 94.44 89 ALA A C 1
ATOM 699 O O . ALA A 1 89 ? 31.504 -5.691 -14.473 1.00 94.44 89 ALA A O 1
ATOM 700 N N . LEU A 1 90 ? 30.072 -3.992 -14.750 1.00 94.38 90 LEU A N 1
ATOM 701 C CA . LEU A 1 90 ? 29.202 -4.384 -13.636 1.00 94.38 90 LEU A CA 1
ATOM 702 C C . LEU A 1 90 ? 28.513 -5.732 -13.880 1.00 94.38 90 LEU A C 1
ATOM 704 O O . LEU A 1 90 ? 28.351 -6.511 -12.944 1.00 94.38 90 LEU A O 1
ATOM 708 N N . ILE A 1 91 ? 28.094 -6.001 -15.119 1.00 94.81 91 ILE A N 1
ATOM 709 C CA . ILE A 1 91 ? 27.493 -7.287 -15.492 1.00 94.81 91 ILE A CA 1
ATOM 710 C C . ILE A 1 91 ? 28.533 -8.402 -15.370 1.00 94.81 91 ILE A C 1
ATOM 712 O O . ILE A 1 91 ? 28.256 -9.402 -14.712 1.00 94.81 91 ILE A O 1
ATOM 716 N N . ASP A 1 92 ? 29.728 -8.197 -15.926 1.00 94.81 92 ASP A N 1
ATOM 717 C CA . ASP A 1 92 ? 30.826 -9.166 -15.870 1.00 94.81 92 ASP A CA 1
ATOM 718 C C . ASP A 1 92 ? 31.242 -9.453 -14.406 1.00 94.81 92 ASP A C 1
ATOM 720 O O . ASP A 1 92 ? 31.479 -10.605 -14.038 1.00 94.81 92 ASP A O 1
ATOM 724 N N . ASP A 1 93 ? 31.264 -8.432 -13.541 1.00 93.25 93 ASP A N 1
ATOM 725 C CA . ASP A 1 93 ? 31.572 -8.568 -12.109 1.00 93.25 93 ASP A CA 1
ATOM 726 C C . ASP A 1 93 ? 30.511 -9.381 -11.348 1.00 93.25 93 ASP A C 1
ATOM 728 O O . ASP A 1 93 ? 30.843 -10.166 -10.454 1.00 93.25 93 ASP A O 1
ATOM 732 N N . VAL A 1 94 ? 29.230 -9.198 -11.685 1.00 91.19 94 VAL A N 1
ATOM 733 C CA . VAL A 1 94 ? 28.120 -9.953 -11.082 1.00 91.19 94 VAL A CA 1
ATOM 734 C C . VAL A 1 94 ? 28.082 -11.387 -11.612 1.00 91.19 94 VAL A C 1
ATOM 736 O O . VAL A 1 94 ? 27.846 -12.309 -10.834 1.00 91.19 94 VAL A O 1
ATOM 739 N N . GLU A 1 95 ? 28.337 -11.601 -12.902 1.00 91.44 95 GLU A N 1
ATOM 740 C CA . GLU A 1 95 ? 28.393 -12.939 -13.504 1.00 91.44 95 GLU A CA 1
ATOM 741 C C . GLU A 1 95 ? 29.589 -13.743 -12.970 1.00 91.44 95 GLU A C 1
ATOM 743 O O . GLU A 1 95 ? 29.462 -14.929 -12.661 1.00 91.44 95 GLU A O 1
ATOM 748 N N . GLY A 1 96 ? 30.733 -13.084 -12.770 1.00 91.69 96 GLY A N 1
ATOM 749 C CA . GLY A 1 96 ? 31.923 -13.660 -12.142 1.00 91.69 96 GLY A CA 1
ATOM 750 C C . GLY A 1 96 ? 31.854 -13.765 -10.614 1.00 91.69 96 GLY A C 1
ATOM 751 O O . GLY A 1 96 ? 32.841 -14.167 -9.982 1.00 91.69 96 GLY A O 1
ATOM 752 N N . PHE A 1 97 ? 30.733 -13.392 -9.991 1.00 93.25 97 PHE A N 1
ATOM 753 C CA . PHE A 1 97 ? 30.613 -13.369 -8.540 1.00 93.25 97 PHE A CA 1
ATOM 754 C C . PHE A 1 97 ? 30.587 -14.786 -7.947 1.00 93.25 97 PHE A C 1
ATOM 756 O O . PHE A 1 97 ? 29.623 -15.540 -8.073 1.00 93.25 97 PHE A O 1
ATOM 763 N N . ASP A 1 98 ? 31.649 -15.133 -7.221 1.00 90.75 98 ASP A N 1
ATOM 764 C CA . ASP A 1 98 ? 31.758 -16.405 -6.509 1.00 90.75 98 ASP A CA 1
ATOM 765 C C . ASP A 1 98 ? 30.870 -16.415 -5.255 1.00 90.75 98 ASP A C 1
ATOM 767 O O . ASP A 1 98 ? 31.234 -15.906 -4.188 1.00 90.75 98 ASP A O 1
ATOM 771 N N . THR A 1 99 ? 29.709 -17.060 -5.370 1.00 84.88 99 THR A N 1
ATOM 772 C CA . THR A 1 99 ? 28.766 -17.251 -4.261 1.00 84.88 99 THR A CA 1
ATOM 773 C C . THR A 1 99 ? 29.355 -18.049 -3.095 1.00 84.88 99 THR A C 1
ATOM 775 O O . THR A 1 99 ? 28.847 -17.947 -1.981 1.00 84.88 99 THR A O 1
ATOM 778 N N . GLY A 1 100 ? 30.435 -18.811 -3.308 1.00 85.50 100 GLY A N 1
ATOM 779 C CA . GLY A 1 100 ? 31.160 -19.528 -2.255 1.00 85.50 100 GLY A CA 1
ATOM 780 C C . GLY A 1 100 ? 31.944 -18.610 -1.310 1.00 85.50 100 GLY A C 1
ATOM 781 O O . GLY A 1 100 ? 32.282 -19.017 -0.198 1.00 85.50 100 GLY A O 1
ATOM 782 N N . LYS A 1 101 ? 32.188 -17.350 -1.702 1.00 86.38 101 LYS A N 1
ATOM 783 C CA . LYS A 1 101 ? 32.786 -16.316 -0.834 1.00 86.38 101 LYS A CA 1
ATOM 784 C C . LYS A 1 101 ? 31.762 -15.641 0.079 1.00 86.38 101 LYS A C 1
ATOM 786 O O . LYS A 1 101 ? 32.152 -14.891 0.980 1.00 86.38 101 LYS A O 1
ATOM 791 N N . LEU A 1 102 ? 30.464 -15.884 -0.125 1.00 85.81 102 LEU A N 1
ATOM 792 C CA . LEU A 1 102 ? 29.433 -15.397 0.783 1.00 85.81 102 LEU A CA 1
ATOM 793 C C . LEU A 1 102 ? 29.531 -16.141 2.115 1.00 85.81 102 LEU A C 1
ATOM 795 O O . LEU A 1 102 ? 29.497 -17.368 2.180 1.00 85.81 102 LEU A O 1
ATOM 799 N N . LYS A 1 103 ? 29.619 -15.389 3.213 1.00 85.19 103 LYS A N 1
ATOM 800 C CA . LYS A 1 103 ? 29.557 -15.973 4.555 1.00 85.19 103 LYS A CA 1
ATOM 801 C C . LYS A 1 103 ? 28.179 -16.608 4.751 1.00 85.19 103 LYS A C 1
ATOM 803 O O . LYS A 1 103 ? 27.166 -15.940 4.556 1.00 85.19 103 LYS A O 1
ATOM 808 N N . HIS A 1 104 ? 28.134 -17.867 5.188 1.00 80.88 104 HIS A N 1
ATOM 809 C CA . HIS A 1 104 ? 26.876 -18.512 5.558 1.00 80.88 104 HIS A CA 1
ATOM 810 C C . HIS A 1 104 ? 26.185 -17.735 6.689 1.00 80.88 104 HIS A C 1
ATOM 812 O O . HIS A 1 104 ? 26.669 -17.696 7.822 1.00 80.88 104 HIS A O 1
ATOM 818 N N . ALA A 1 105 ? 25.029 -17.144 6.388 1.00 80.06 105 ALA A N 1
ATOM 819 C CA . ALA A 1 105 ? 24.137 -16.574 7.386 1.00 80.06 105 ALA A CA 1
ATOM 820 C C . ALA A 1 105 ? 23.243 -17.691 7.943 1.00 80.06 105 ALA A C 1
ATOM 822 O O . ALA A 1 105 ? 22.278 -18.114 7.309 1.00 80.06 105 ALA A O 1
ATOM 823 N N . LYS A 1 106 ? 23.580 -18.211 9.129 1.00 73.00 106 LYS A N 1
ATOM 824 C CA . LYS A 1 106 ? 22.725 -19.169 9.841 1.00 73.00 106 LYS A CA 1
ATOM 825 C C . LYS A 1 106 ? 21.575 -18.412 10.506 1.00 73.00 106 LYS A C 1
ATOM 827 O O . LYS A 1 106 ? 21.714 -17.950 11.637 1.00 73.00 106 LYS A O 1
ATOM 832 N N . THR A 1 107 ? 20.445 -18.294 9.816 1.00 69.75 107 THR A N 1
ATOM 833 C CA . THR A 1 107 ? 19.200 -17.794 10.413 1.00 69.75 107 THR A CA 1
ATOM 834 C C . THR A 1 107 ? 18.733 -18.796 11.468 1.00 69.75 107 THR A C 1
ATOM 836 O O . THR A 1 107 ? 18.387 -19.928 11.141 1.00 69.75 107 THR A O 1
ATOM 839 N N . GLN A 1 108 ? 18.780 -18.419 12.748 1.00 67.44 108 GLN A N 1
ATOM 840 C CA . GLN A 1 108 ? 18.155 -19.197 13.817 1.00 67.44 108 GLN A CA 1
ATOM 841 C C . GLN A 1 108 ? 16.785 -18.601 14.122 1.00 67.44 108 GLN A C 1
ATOM 843 O O . GLN A 1 108 ? 16.695 -17.529 14.718 1.00 67.44 108 GLN A O 1
ATOM 848 N N . GLU A 1 109 ? 15.729 -19.310 13.733 1.00 68.38 109 GLU A N 1
ATOM 849 C CA . GLU A 1 109 ? 14.379 -19.049 14.219 1.00 68.38 109 GLU A CA 1
ATOM 850 C C . GLU A 1 109 ? 14.321 -19.448 15.699 1.00 68.38 109 GLU A C 1
ATOM 852 O O . GLU A 1 109 ? 14.346 -20.624 16.066 1.00 68.38 109 GLU A O 1
ATOM 857 N N . LYS A 1 110 ? 14.335 -18.449 16.581 1.00 71.31 110 LYS A N 1
ATOM 858 C CA . LYS A 1 110 ? 14.095 -18.658 18.005 1.00 71.31 110 LYS A CA 1
ATOM 859 C C . LYS A 1 110 ? 12.586 -18.798 18.177 1.00 71.31 110 LYS A C 1
ATOM 861 O O . LYS A 1 110 ? 11.888 -17.792 18.155 1.00 71.31 110 LYS A O 1
ATOM 866 N N . ASN A 1 111 ? 12.115 -20.021 18.401 1.00 70.94 111 ASN A N 1
ATOM 867 C CA . ASN A 1 111 ? 10.775 -20.284 18.922 1.00 70.94 111 ASN A CA 1
ATOM 868 C C . ASN A 1 111 ? 10.909 -20.646 20.417 1.00 70.94 111 ASN A C 1
ATOM 870 O O . ASN A 1 111 ? 10.892 -21.828 20.771 1.00 70.94 111 ASN A O 1
ATOM 874 N N . PRO A 1 112 ? 11.229 -19.673 21.299 1.00 74.12 112 PRO A N 1
ATOM 875 C CA . PRO A 1 112 ? 11.402 -19.959 22.714 1.00 74.12 112 PRO A CA 1
ATOM 876 C C . PRO A 1 112 ? 10.073 -20.447 23.287 1.00 74.12 112 PRO A C 1
ATOM 878 O O . PRO A 1 112 ? 9.027 -19.842 23.063 1.00 74.12 112 PRO A O 1
ATOM 881 N N . LEU A 1 113 ? 10.130 -21.553 24.029 1.00 79.81 113 LEU A N 1
ATOM 882 C CA . LEU A 1 113 ? 8.986 -22.020 24.801 1.00 79.81 113 LEU A CA 1
ATOM 883 C C . LEU A 1 113 ? 8.544 -20.909 25.768 1.00 79.81 113 LEU A C 1
ATOM 885 O O . LEU A 1 113 ? 9.415 -20.205 26.295 1.00 79.81 113 LEU A O 1
ATOM 889 N N . PRO A 1 114 ? 7.230 -20.759 26.020 1.00 82.75 114 PRO A N 1
ATOM 890 C CA . PRO A 1 114 ? 6.734 -19.820 27.015 1.00 82.75 114 PRO A CA 1
ATOM 891 C C . PRO A 1 114 ? 7.449 -20.047 28.346 1.00 82.75 114 PRO A C 1
ATOM 893 O O . PRO A 1 114 ? 7.594 -21.186 28.800 1.00 82.75 114 PRO A O 1
ATOM 896 N N . ASP A 1 115 ? 7.923 -18.970 28.966 1.00 87.19 115 ASP A N 1
ATOM 897 C CA . ASP A 1 115 ? 8.538 -19.073 30.279 1.00 87.19 115 ASP A CA 1
ATOM 898 C C . ASP A 1 115 ? 7.472 -19.331 31.361 1.00 87.19 115 ASP A C 1
ATOM 900 O O . ASP A 1 115 ? 6.260 -19.216 31.156 1.00 87.19 115 ASP A O 1
ATOM 904 N N . LYS A 1 116 ? 7.928 -19.712 32.557 1.00 91.69 116 LYS A N 1
ATOM 905 C CA . LYS A 1 116 ? 7.032 -20.003 33.686 1.00 91.69 116 LYS A CA 1
ATOM 906 C C . LYS A 1 116 ? 6.147 -18.802 34.047 1.00 91.69 116 LYS A C 1
ATOM 908 O O . LYS A 1 116 ? 5.052 -18.994 34.571 1.00 91.69 116 LYS A O 1
ATOM 913 N N . PHE A 1 117 ? 6.622 -17.586 33.783 1.00 92.25 117 PHE A N 1
ATOM 914 C CA . PHE A 1 117 ? 5.897 -16.358 34.072 1.00 92.25 117 PHE A CA 1
ATOM 915 C C . PHE A 1 117 ? 4.734 -16.155 33.095 1.00 92.25 117 PHE A C 1
ATOM 917 O O . PHE A 1 117 ? 3.618 -15.915 33.547 1.00 92.25 117 PHE A O 1
ATOM 924 N N . ALA A 1 118 ? 4.955 -16.352 31.795 1.00 90.75 118 ALA A N 1
ATOM 925 C CA . ALA A 1 118 ? 3.929 -16.291 30.760 1.00 90.75 118 ALA A CA 1
ATOM 926 C C . ALA A 1 118 ? 2.800 -17.295 31.031 1.00 90.75 118 ALA A C 1
ATOM 928 O O . ALA A 1 118 ? 1.628 -16.922 31.039 1.00 90.75 118 ALA A O 1
ATOM 929 N N . VAL A 1 119 ? 3.150 -18.539 31.375 1.00 93.25 119 VAL A N 1
ATOM 930 C CA . VAL A 1 119 ? 2.162 -19.574 31.734 1.00 93.25 119 VAL A CA 1
ATOM 931 C C . VAL A 1 119 ? 1.383 -19.194 33.000 1.00 93.25 119 VAL A C 1
ATOM 933 O O . VAL A 1 119 ? 0.181 -19.440 33.106 1.00 93.25 119 VAL A O 1
ATOM 936 N N . GLN A 1 120 ? 2.047 -18.587 33.986 1.00 94.00 120 GLN A N 1
ATOM 937 C CA . GLN A 1 120 ? 1.389 -18.165 35.221 1.00 94.00 120 GLN A CA 1
ATOM 938 C C . GLN A 1 120 ? 0.441 -16.982 34.993 1.00 94.00 120 GLN A C 1
ATOM 940 O O . GLN A 1 120 ? -0.658 -16.990 35.547 1.00 94.00 120 GLN A O 1
ATOM 945 N N . GLN A 1 121 ? 0.830 -16.009 34.166 1.00 94.56 121 GLN A N 1
ATOM 946 C CA . GLN A 1 121 ? -0.038 -14.899 33.773 1.00 94.56 121 GLN A CA 1
ATOM 947 C C . GLN A 1 121 ? -1.267 -15.391 33.009 1.00 94.56 121 GLN A C 1
ATOM 949 O O . GLN A 1 121 ? -2.384 -14.983 33.326 1.00 94.56 121 GLN A O 1
ATOM 954 N N . GLU A 1 122 ? -1.084 -16.309 32.058 1.00 93.81 122 GLU A N 1
ATOM 955 C CA . GLU A 1 122 ? -2.192 -16.910 31.312 1.00 93.81 122 GLU A CA 1
ATOM 956 C C . GLU A 1 122 ? -3.161 -17.636 32.252 1.00 93.81 122 GLU A C 1
ATOM 958 O O . GLU A 1 122 ? -4.371 -17.416 32.195 1.00 93.81 122 GLU A O 1
ATOM 963 N N . LYS A 1 123 ? -2.639 -18.411 33.208 1.00 95.62 123 LYS A N 1
ATOM 964 C CA . LYS A 1 123 ? -3.464 -19.067 34.230 1.00 95.62 123 LYS A CA 1
ATOM 965 C C . LYS A 1 123 ? -4.232 -18.066 35.100 1.00 95.62 123 LYS A C 1
ATOM 967 O O . LYS A 1 123 ? -5.394 -18.299 35.418 1.00 95.62 123 LYS A O 1
ATOM 972 N N . GLN A 1 124 ? -3.604 -16.960 35.501 1.00 95.38 124 GLN A N 1
ATOM 973 C CA . GLN A 1 124 ? -4.279 -15.909 36.271 1.00 95.38 124 GLN A CA 1
ATOM 974 C C . GLN A 1 124 ? -5.404 -15.251 35.467 1.00 95.38 124 GLN A C 1
ATOM 976 O O . GLN A 1 124 ? -6.476 -15.000 36.016 1.00 95.38 124 GLN A O 1
ATOM 981 N N . HIS A 1 125 ? -5.174 -15.004 34.179 1.00 95.62 125 HIS A N 1
ATOM 982 C CA . HIS A 1 125 ? -6.170 -14.435 33.280 1.00 95.62 125 HIS A CA 1
ATOM 983 C C . HIS A 1 125 ? -7.363 -15.378 33.076 1.00 95.62 125 HIS A C 1
ATOM 985 O O . HIS A 1 125 ? -8.507 -14.945 33.192 1.00 95.62 125 HIS A O 1
ATOM 991 N N . LEU A 1 126 ? -7.107 -16.671 32.860 1.00 95.75 126 LEU A N 1
ATOM 992 C CA . LEU A 1 126 ? -8.160 -17.683 32.734 1.00 95.75 126 LEU A CA 1
ATOM 993 C C . LEU A 1 126 ? -9.016 -17.776 34.000 1.00 95.75 126 LEU A C 1
ATOM 995 O O . LEU A 1 126 ? -10.238 -17.717 33.910 1.00 95.75 126 LEU A O 1
ATOM 999 N N . ASN A 1 127 ? -8.388 -17.814 35.178 1.00 94.12 127 ASN A N 1
ATOM 1000 C CA . ASN A 1 127 ? -9.113 -17.844 36.449 1.00 94.12 127 ASN A CA 1
ATOM 1001 C C . ASN A 1 127 ? -10.002 -16.603 36.650 1.00 94.12 127 ASN A C 1
ATOM 1003 O O . ASN A 1 127 ? -11.068 -16.695 37.255 1.00 94.12 127 ASN A O 1
ATOM 1007 N N . LEU A 1 128 ? -9.560 -15.431 36.181 1.00 95.19 128 LEU A N 1
ATOM 1008 C CA . LEU A 1 128 ? -10.358 -14.208 36.254 1.00 95.19 128 LEU A CA 1
ATOM 1009 C C . LEU A 1 128 ? -11.589 -14.300 35.348 1.00 95.19 128 LEU A C 1
ATOM 1011 O O . LEU A 1 128 ? -12.682 -13.942 35.780 1.00 95.19 128 LEU A O 1
ATOM 1015 N N . ILE A 1 129 ? -11.411 -14.784 34.115 1.00 95.19 129 ILE A N 1
ATOM 1016 C CA . ILE A 1 129 ? -12.516 -14.976 33.170 1.00 95.19 129 ILE A CA 1
ATOM 1017 C C . ILE A 1 129 ? -13.528 -15.964 33.743 1.00 95.19 129 ILE A C 1
ATOM 1019 O O . ILE A 1 129 ? -14.706 -15.632 33.817 1.00 95.19 129 ILE A O 1
ATOM 1023 N N . GLU A 1 130 ? -13.070 -17.123 34.214 1.00 94.19 130 GLU A N 1
ATOM 1024 C CA . GLU A 1 130 ? -13.931 -18.160 34.792 1.00 94.19 130 GLU A CA 1
ATOM 1025 C C . GLU A 1 130 ? -14.691 -17.639 36.024 1.00 94.19 130 GLU A C 1
ATOM 1027 O O . GLU A 1 130 ? -15.893 -17.864 36.172 1.00 94.19 130 GLU A O 1
ATOM 1032 N N . GLY A 1 131 ? -14.021 -16.860 36.880 1.00 93.62 131 GLY A N 1
ATOM 1033 C CA . GLY A 1 131 ? -14.648 -16.231 38.041 1.00 93.62 131 GLY A CA 1
ATOM 1034 C C . GLY A 1 131 ? -15.728 -15.205 37.682 1.00 93.62 131 GLY A C 1
ATOM 1035 O O . GLY A 1 131 ? -16.712 -15.084 38.410 1.00 93.62 131 GLY A O 1
ATOM 1036 N N . VAL A 1 132 ? -15.569 -14.478 36.572 1.00 91.94 132 VAL A N 1
ATOM 1037 C CA . VAL A 1 132 ? -16.581 -13.533 36.067 1.00 91.94 132 VAL A CA 1
ATOM 1038 C C . VAL A 1 132 ? -17.711 -14.264 35.338 1.00 91.94 132 VAL A C 1
ATOM 1040 O O . VAL A 1 132 ? -18.873 -13.894 35.501 1.00 91.94 132 VAL A O 1
ATOM 1043 N N . GLU A 1 133 ? -17.396 -15.299 34.561 1.00 92.81 133 GLU A N 1
ATOM 1044 C CA 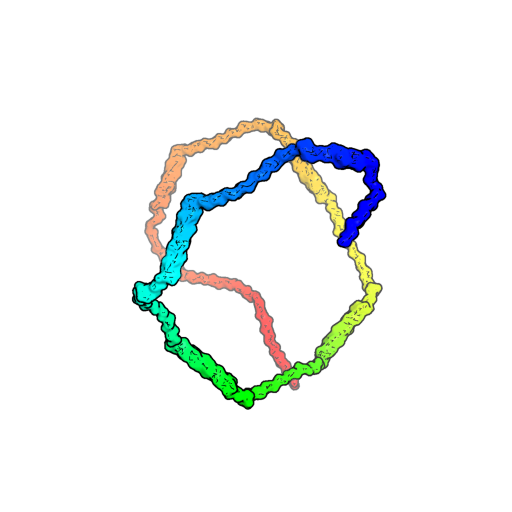. GLU A 1 133 ? -18.374 -16.106 33.824 1.00 92.81 133 GLU A CA 1
ATOM 1045 C C . GLU A 1 133 ? -19.352 -16.805 34.774 1.00 92.81 133 GLU A C 1
ATOM 1047 O O . GLU A 1 133 ? -20.565 -16.773 34.560 1.00 92.81 133 GLU A O 1
ATOM 1052 N N . HIS A 1 134 ? -18.838 -17.358 35.874 1.00 91.81 134 HIS A N 1
ATOM 1053 C CA . HIS A 1 134 ? -19.639 -18.021 36.903 1.00 91.81 134 HIS A CA 1
ATOM 1054 C C . HIS A 1 134 ? -20.052 -17.099 38.058 1.00 91.81 134 HIS A C 1
ATOM 1056 O O . HIS A 1 134 ? -20.495 -17.575 39.106 1.00 91.81 134 HIS A O 1
ATOM 1062 N N . PHE A 1 135 ? -19.932 -15.780 37.891 1.00 92.88 135 PHE A N 1
ATOM 1063 C CA . PHE A 1 135 ? -20.310 -14.831 38.929 1.00 92.88 135 PHE A CA 1
ATOM 1064 C C . PHE A 1 135 ? -21.832 -14.817 39.150 1.00 92.88 135 PHE A C 1
ATOM 1066 O O . PHE A 1 135 ? -22.609 -14.352 38.309 1.00 92.88 135 PHE A O 1
ATOM 1073 N N . ASP A 1 136 ? -22.262 -15.287 40.321 1.00 91.25 136 ASP A N 1
ATOM 1074 C CA . ASP A 1 136 ? -23.667 -15.302 40.712 1.00 91.25 136 ASP A CA 1
ATOM 1075 C C . ASP A 1 136 ? -24.151 -13.903 41.124 1.00 91.25 136 ASP A C 1
ATOM 1077 O O . ASP A 1 136 ? -23.952 -13.437 42.250 1.00 91.25 136 ASP A O 1
ATOM 1081 N N . LYS A 1 137 ? -24.858 -13.248 40.200 1.00 87.56 137 LYS A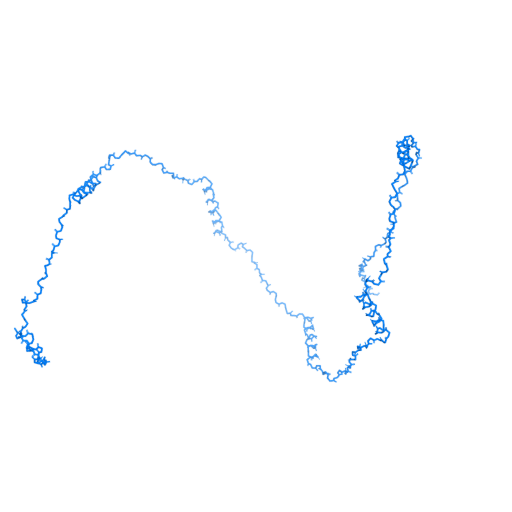 N 1
ATOM 1082 C CA . LYS A 1 137 ? -25.469 -11.926 40.399 1.00 87.56 137 LYS A CA 1
ATOM 1083 C C . LYS A 1 137 ? -26.498 -11.901 41.532 1.00 87.56 137 LYS A C 1
ATOM 1085 O O . LYS A 1 137 ? -26.754 -10.822 42.059 1.00 87.56 137 LYS A O 1
ATOM 1090 N N . SER A 1 138 ? -27.072 -13.043 41.925 1.00 86.06 138 SER A N 1
ATOM 1091 C CA . SER A 1 138 ? -28.035 -13.107 43.033 1.00 86.06 138 SER A CA 1
ATOM 1092 C C . SER A 1 138 ? -27.389 -12.842 44.399 1.00 86.06 138 SER A C 1
ATOM 1094 O O . SER A 1 138 ? -28.070 -12.436 45.338 1.00 86.06 138 SER A O 1
ATOM 1096 N N . THR A 1 139 ? -26.062 -12.989 44.499 1.00 87.19 139 THR A N 1
ATOM 1097 C CA . THR A 1 139 ? -25.287 -12.657 45.705 1.00 87.19 139 THR A CA 1
ATOM 1098 C C . THR A 1 139 ? -25.021 -11.156 45.861 1.00 87.19 139 THR A C 1
ATOM 1100 O O . THR A 1 139 ? -24.591 -10.708 46.929 1.00 87.19 139 THR A O 1
ATOM 1103 N N . MET A 1 140 ? -25.277 -10.350 44.823 1.00 87.44 140 MET A N 1
ATOM 1104 C CA . MET A 1 140 ? -25.127 -8.900 44.903 1.00 87.44 140 MET A CA 1
ATOM 1105 C C . MET A 1 140 ? -26.251 -8.292 45.742 1.00 87.44 140 MET A C 1
ATOM 1107 O O . MET A 1 140 ? -27.429 -8.581 45.550 1.00 87.44 140 MET A O 1
ATOM 1111 N N . LYS A 1 141 ? -25.899 -7.380 46.654 1.00 85.69 141 LYS A N 1
ATOM 1112 C CA . LYS A 1 141 ? -26.903 -6.612 47.395 1.00 85.69 141 LYS A CA 1
ATOM 1113 C C . LYS A 1 141 ? -27.661 -5.696 46.435 1.00 85.69 141 LYS A C 1
ATOM 1115 O O . LYS A 1 141 ? -27.043 -4.906 45.723 1.00 85.69 141 LYS A O 1
ATOM 1120 N N . HIS A 1 142 ? -28.989 -5.772 46.456 1.00 81.31 142 HIS A N 1
ATOM 1121 C CA . HIS A 1 142 ? -29.827 -4.791 45.781 1.00 81.31 142 HIS A CA 1
ATOM 1122 C C . HIS A 1 142 ? -29.635 -3.418 46.429 1.00 81.31 142 HIS A C 1
ATOM 1124 O O . HIS A 1 142 ? -29.856 -3.250 47.628 1.00 81.31 142 HIS A O 1
ATOM 1130 N N . THR A 1 143 ? -29.231 -2.446 45.617 1.00 77.88 143 THR A N 1
ATOM 1131 C CA . THR A 1 143 ? -29.187 -1.034 45.992 1.00 77.88 143 THR A CA 1
ATOM 1132 C C . THR A 1 143 ? -30.253 -0.319 45.181 1.00 77.88 143 THR A C 1
ATOM 1134 O O . THR A 1 143 ? -30.158 -0.246 43.959 1.00 77.88 143 THR A O 1
ATOM 1137 N N . GLU A 1 144 ? -31.281 0.184 45.855 1.00 75.31 144 GLU A N 1
ATOM 1138 C CA . GLU A 1 144 ? -32.309 1.020 45.243 1.00 75.31 144 GLU A CA 1
ATOM 1139 C C . GLU A 1 144 ? -31.835 2.479 45.272 1.00 75.31 144 GLU A C 1
ATOM 1141 O O . GLU A 1 144 ? -31.768 3.117 46.324 1.00 75.31 144 GLU A O 1
ATOM 1146 N N . THR A 1 145 ? -31.430 3.004 44.116 1.00 72.31 145 THR A N 1
ATOM 1147 C CA . THR A 1 145 ? -31.066 4.418 43.955 1.00 72.31 145 THR A CA 1
ATOM 1148 C C . THR A 1 145 ? -32.326 5.277 43.899 1.00 72.31 145 THR A C 1
ATOM 1150 O O . THR A 1 145 ? -33.073 5.228 42.929 1.00 72.31 145 THR A O 1
ATOM 1153 N N . GLN A 1 146 ? -32.547 6.085 44.936 1.00 68.31 146 GLN A N 1
ATOM 1154 C CA . GLN A 1 146 ? -33.597 7.105 44.976 1.00 68.31 146 GLN A CA 1
ATOM 1155 C C . GLN A 1 146 ? -33.072 8.407 44.349 1.00 68.31 146 GLN A C 1
ATOM 1157 O O . GLN A 1 146 ? -32.261 9.108 44.958 1.00 68.31 146 GLN A O 1
ATOM 1162 N N . GLU A 1 147 ? -33.532 8.741 43.142 1.00 66.56 147 GLU A N 1
ATOM 1163 C CA . GLU A 1 147 ? -33.288 10.042 42.508 1.00 66.56 147 GLU A CA 1
ATOM 1164 C C . GLU A 1 147 ? -34.142 11.113 43.204 1.00 66.56 147 GLU A C 1
ATOM 1166 O O . GLU A 1 147 ? -35.369 11.137 43.105 1.00 66.56 147 GLU A O 1
ATOM 1171 N N . LYS A 1 148 ? -33.500 12.009 43.957 1.00 70.75 148 LYS A N 1
ATOM 1172 C CA . LYS A 1 148 ? -34.172 13.176 44.532 1.00 70.75 148 LYS A CA 1
ATOM 1173 C C . LYS A 1 148 ? -34.203 14.284 43.477 1.00 70.75 148 LYS A C 1
ATOM 1175 O O . LYS A 1 148 ? -33.225 15.007 43.345 1.00 70.75 148 LYS A O 1
ATOM 1180 N N . ASN A 1 149 ? -35.339 14.454 42.801 1.00 68.75 149 ASN A N 1
ATOM 1181 C CA . ASN A 1 149 ? -35.707 15.720 42.156 1.00 68.75 149 ASN A CA 1
ATOM 1182 C C . ASN A 1 149 ? -36.555 16.538 43.145 1.00 68.75 149 ASN A C 1
ATOM 1184 O O . ASN A 1 149 ? -37.782 16.413 43.140 1.00 68.75 149 ASN A O 1
ATOM 1188 N N . PRO A 1 150 ? -35.948 17.311 44.070 1.00 70.06 150 PRO A N 1
ATOM 1189 C CA . PRO A 1 150 ? -36.723 18.197 44.923 1.00 70.06 150 PRO A CA 1
ATOM 1190 C C . PRO A 1 150 ? -37.423 19.236 44.045 1.00 70.06 150 PRO A C 1
ATOM 1192 O O . PRO A 1 150 ? -36.790 19.901 43.226 1.00 70.06 150 PRO A O 1
ATOM 1195 N N . LEU A 1 151 ? -38.739 19.364 44.215 1.00 75.25 151 LEU A N 1
ATOM 1196 C CA . LEU A 1 151 ? -39.496 20.447 43.599 1.00 75.25 151 LEU A CA 1
ATOM 1197 C C . LEU A 1 151 ? -38.920 21.796 44.065 1.00 75.25 151 LEU A C 1
ATOM 1199 O O . LEU A 1 151 ? -38.463 21.890 45.212 1.00 75.25 151 LEU A O 1
ATOM 1203 N N . PRO A 1 152 ? -38.932 22.836 43.209 1.00 78.44 152 PRO A N 1
ATOM 1204 C CA . PRO A 1 152 ? -38.502 24.168 43.612 1.00 78.44 152 PRO A CA 1
ATOM 1205 C C . PRO A 1 152 ? -39.280 24.607 44.858 1.00 78.44 152 PRO A C 1
ATOM 1207 O O . PRO A 1 152 ? -40.498 24.443 44.940 1.00 78.44 152 PRO A O 1
ATOM 1210 N N . GLY A 1 153 ? -38.559 25.114 45.859 1.00 81.38 153 GLY A N 1
ATOM 1211 C CA . GLY A 1 153 ? -39.159 25.535 47.123 1.00 81.38 153 GLY A CA 1
ATOM 1212 C C . GLY A 1 153 ? -40.109 26.719 46.939 1.00 81.38 153 GLY A C 1
ATOM 1213 O O . GLY A 1 153 ? -39.966 27.496 45.997 1.00 81.38 153 GLY A O 1
ATOM 1214 N N . THR A 1 154 ? -41.043 26.899 47.875 1.00 82.88 154 THR A N 1
ATOM 1215 C CA . THR A 1 154 ? -42.057 27.969 47.839 1.00 82.88 154 THR A CA 1
ATOM 1216 C C . THR A 1 154 ? -41.454 29.356 47.604 1.00 82.88 154 THR A C 1
ATOM 1218 O O . THR A 1 154 ? -41.978 30.122 46.806 1.00 82.88 154 THR A O 1
ATOM 1221 N N . GLN A 1 155 ? -40.292 29.637 48.201 1.00 85.44 155 GLN A N 1
ATOM 1222 C CA . GLN A 1 155 ? -39.570 30.896 48.009 1.00 85.44 155 GLN A CA 1
ATOM 1223 C C . GLN A 1 155 ? -39.123 31.121 46.554 1.00 85.44 155 GLN A C 1
ATOM 1225 O O . GLN A 1 155 ? -39.183 32.243 46.062 1.00 85.44 155 GLN A O 1
ATOM 1230 N N . ALA A 1 156 ? -38.675 30.071 45.856 1.00 85.44 156 ALA A N 1
ATOM 1231 C CA . ALA A 1 156 ? -38.257 30.179 44.458 1.00 85.44 156 ALA A CA 1
ATOM 1232 C C . ALA A 1 156 ? -39.458 30.467 43.546 1.00 85.44 156 ALA A C 1
ATOM 1234 O O . ALA A 1 156 ? -39.358 31.284 42.636 1.00 85.44 156 ALA A O 1
ATOM 1235 N N . ILE A 1 157 ? -40.605 29.849 43.844 1.00 87.75 157 ILE A N 1
ATOM 1236 C CA . ILE A 1 157 ? -41.862 30.060 43.117 1.00 87.75 157 ILE A CA 1
ATOM 1237 C C . ILE A 1 157 ? -42.384 31.488 43.331 1.00 87.75 157 ILE A C 1
ATOM 1239 O O . ILE A 1 157 ? -42.825 32.138 42.385 1.00 87.75 157 ILE A O 1
ATOM 1243 N N . GLU A 1 158 ? -42.338 31.993 44.565 1.00 87.25 158 GLU A N 1
ATOM 1244 C CA . GLU A 1 158 ? -42.750 33.365 44.884 1.00 87.25 158 GLU A CA 1
ATOM 1245 C C . GLU A 1 158 ? -41.843 34.398 44.209 1.00 87.25 158 GLU A C 1
ATOM 1247 O O . GLU A 1 158 ? -42.352 35.315 43.565 1.00 87.25 158 GLU A O 1
ATOM 1252 N N . ALA A 1 159 ? -40.522 34.204 44.264 1.00 88.62 159 ALA A N 1
ATOM 1253 C CA . ALA A 1 159 ? -39.563 35.087 43.603 1.00 88.62 159 ALA A CA 1
ATOM 1254 C C . ALA A 1 159 ? -39.764 35.126 42.077 1.00 88.62 159 ALA A C 1
ATOM 1256 O O . ALA A 1 159 ? -39.753 36.201 41.475 1.00 88.62 159 ALA A O 1
ATOM 1257 N N . GLU A 1 160 ? -39.997 33.972 41.445 1.00 90.50 160 GLU A N 1
ATOM 1258 C CA . GLU A 1 160 ? -40.293 33.911 40.010 1.00 90.50 160 GLU A CA 1
ATOM 1259 C C . GLU A 1 160 ? -41.607 34.632 39.680 1.00 90.50 160 GLU A C 1
ATOM 1261 O O . GLU A 1 160 ? -41.681 35.401 38.721 1.00 90.50 160 GLU A O 1
ATOM 1266 N N . LYS A 1 161 ? -42.641 34.449 40.506 1.00 91.56 161 LYS A N 1
ATOM 1267 C CA . LYS A 1 161 ? -43.934 35.116 40.327 1.00 91.56 161 LYS A CA 1
ATOM 1268 C C . LYS A 1 161 ? -43.822 36.638 40.447 1.00 91.56 161 LYS A C 1
ATOM 1270 O O . LYS A 1 161 ? -44.444 37.350 39.658 1.00 91.56 161 LYS A O 1
ATOM 1275 N N . GLU A 1 162 ? -43.044 37.144 41.400 1.00 91.38 162 GLU A N 1
ATOM 1276 C CA . GLU A 1 162 ? -42.774 38.581 41.538 1.00 91.38 162 GLU A CA 1
ATOM 1277 C C . GLU A 1 162 ? -42.036 39.134 40.315 1.00 91.38 162 GLU A C 1
ATOM 1279 O O . GLU A 1 162 ? -42.420 40.174 39.772 1.00 91.38 162 GLU A O 1
ATOM 1284 N N . GLN A 1 163 ? -41.025 38.413 39.825 1.00 93.12 163 GLN A N 1
ATOM 1285 C CA . GLN A 1 163 ? -40.297 38.799 38.618 1.00 93.12 163 GLN A CA 1
ATOM 1286 C C . GLN A 1 163 ? -41.222 38.849 37.395 1.00 93.12 163 GLN A C 1
ATOM 1288 O O . GLN A 1 163 ? -41.188 39.820 36.635 1.00 93.12 163 GLN A O 1
ATOM 1293 N N . GLN A 1 164 ? -42.081 37.843 37.221 1.00 92.19 164 GLN A N 1
ATOM 1294 C CA . GLN A 1 164 ? -43.064 37.812 36.137 1.00 92.19 164 GLN A CA 1
ATOM 1295 C C . GLN A 1 164 ? -44.049 38.988 36.228 1.00 92.19 164 GLN A C 1
ATOM 1297 O O . GLN A 1 164 ? -44.359 39.606 35.209 1.00 92.19 164 GLN A O 1
ATOM 1302 N N . GLN A 1 165 ? -44.504 39.350 37.433 1.00 91.50 165 GLN A N 1
ATOM 1303 C CA . GLN A 1 165 ? -45.375 40.514 37.635 1.00 91.50 165 GLN A CA 1
ATOM 1304 C C . GLN A 1 165 ? -44.681 41.836 37.292 1.00 91.50 165 GLN A C 1
ATOM 1306 O O . GLN A 1 165 ? -45.301 42.701 36.672 1.00 91.50 165 GLN A O 1
ATOM 1311 N N . LEU A 1 166 ? -43.405 41.993 37.654 1.00 93.19 166 LEU A N 1
ATOM 1312 C CA . LEU A 1 166 ? -42.622 43.177 37.296 1.00 93.19 166 LEU A CA 1
ATOM 1313 C C . LEU A 1 166 ? -42.489 43.314 35.776 1.00 93.19 166 LEU A C 1
ATOM 1315 O O . LEU A 1 166 ? -42.749 44.388 35.233 1.00 93.19 166 LEU A O 1
ATOM 1319 N N . ILE A 1 167 ? -42.120 42.226 35.095 1.00 93.94 167 ILE A N 1
ATOM 1320 C CA . ILE A 1 167 ? -41.968 42.208 33.635 1.00 93.94 167 ILE A CA 1
ATOM 1321 C C . ILE A 1 167 ? -43.299 42.559 32.964 1.00 93.94 167 ILE A C 1
ATOM 1323 O O . ILE A 1 167 ? -43.337 43.460 32.128 1.00 93.94 167 ILE A O 1
ATOM 1327 N N . ALA A 1 168 ? -44.400 41.935 33.392 1.00 93.00 168 ALA A N 1
ATOM 1328 C CA . ALA A 1 168 ? -45.727 42.229 32.860 1.00 93.00 168 ALA A CA 1
ATOM 1329 C C . ALA A 1 168 ? -46.153 43.688 33.109 1.00 93.00 168 ALA A C 1
ATOM 1331 O O . ALA A 1 168 ? -46.807 44.296 32.262 1.00 93.00 168 ALA A O 1
ATOM 1332 N N . GLY A 1 169 ? -45.783 44.268 34.254 1.00 92.12 169 GLY A N 1
ATOM 1333 C CA . GLY A 1 169 ? -46.044 45.674 34.560 1.00 92.12 169 GLY A CA 1
ATOM 1334 C C . GLY A 1 169 ? -45.292 46.637 33.640 1.00 92.12 169 GLY A C 1
ATOM 1335 O O . GLY A 1 169 ? -45.856 47.658 33.251 1.00 92.12 169 GLY A O 1
ATOM 1336 N N . ILE A 1 170 ? -44.051 46.303 33.267 1.00 91.44 170 ILE A N 1
ATOM 1337 C CA . ILE A 1 170 ? -43.245 47.083 32.316 1.00 91.44 170 ILE A CA 1
ATOM 1338 C C . ILE A 1 170 ? -43.793 46.928 30.895 1.00 91.44 170 ILE A C 1
ATOM 1340 O O . ILE A 1 170 ? -43.995 47.936 30.221 1.00 91.44 170 ILE A O 1
ATOM 1344 N N . GLU A 1 171 ? -44.069 45.699 30.445 1.00 90.50 171 GLU A N 1
ATOM 1345 C CA . GLU A 1 171 ? -44.606 45.444 29.098 1.00 90.50 171 GLU A CA 1
ATOM 1346 C C . GLU A 1 171 ? -45.935 46.163 28.860 1.00 90.50 171 GLU A C 1
ATOM 1348 O O . GLU A 1 171 ? -46.159 46.717 27.786 1.00 90.50 171 GLU A O 1
ATOM 1353 N N . ASN A 1 172 ? -46.804 46.194 29.871 1.00 91.19 172 ASN A N 1
ATOM 1354 C CA . ASN A 1 172 ? -48.123 46.814 29.772 1.00 91.19 172 ASN A CA 1
ATOM 1355 C C . ASN A 1 172 ? -48.147 48.271 30.267 1.00 91.19 172 ASN A C 1
ATOM 1357 O O . ASN A 1 172 ? -49.227 48.827 30.502 1.00 91.19 172 ASN A O 1
ATOM 1361 N N . PHE A 1 173 ? -46.984 48.902 30.465 1.00 91.81 173 PHE A N 1
ATOM 1362 C CA . PHE A 1 173 ? -46.932 50.282 30.931 1.00 91.81 173 PHE A CA 1
ATOM 1363 C C . PHE A 1 173 ? -47.381 51.253 29.833 1.00 91.81 173 PHE A C 1
ATOM 1365 O O . PHE A 1 173 ? -46.750 51.410 28.790 1.00 91.81 173 PHE A O 1
ATOM 1372 N N . ASP A 1 174 ? -48.474 51.957 30.107 1.00 88.62 174 ASP A N 1
ATOM 1373 C CA . ASP A 1 174 ? -49.026 52.969 29.217 1.00 88.62 174 ASP A CA 1
ATOM 1374 C C . ASP A 1 174 ? -48.224 54.276 29.309 1.00 88.62 174 ASP A C 1
ATOM 1376 O O . ASP A 1 174 ? -48.344 55.047 30.268 1.00 88.62 174 ASP A O 1
ATOM 1380 N N . THR A 1 175 ? -47.417 54.540 28.283 1.00 86.69 175 THR A N 1
ATOM 1381 C CA . THR A 1 175 ? -46.567 55.733 28.181 1.00 86.69 175 THR A CA 1
ATOM 1382 C C . THR A 1 175 ? -47.361 57.034 28.096 1.00 86.69 175 THR A C 1
ATOM 1384 O O . THR A 1 175 ? -46.812 58.090 28.410 1.00 86.69 175 THR A O 1
ATOM 1387 N N . THR A 1 176 ? -48.656 56.992 27.760 1.00 86.44 176 THR A N 1
ATOM 1388 C CA . THR A 1 176 ? -49.512 58.191 27.743 1.00 86.44 176 THR A CA 1
ATOM 1389 C C . THR A 1 176 ? -49.815 58.718 29.147 1.00 86.44 176 THR A C 1
ATOM 1391 O O . THR A 1 176 ? -50.157 59.889 29.312 1.00 86.44 176 THR A O 1
ATOM 1394 N N . LYS A 1 177 ? -49.625 57.886 30.182 1.00 87.56 177 LYS A N 1
ATOM 1395 C CA . LYS A 1 177 ? -49.741 58.285 31.594 1.00 87.56 177 LYS A CA 1
ATOM 1396 C C . LYS A 1 177 ? -48.523 59.064 32.094 1.00 87.56 177 LYS A C 1
ATOM 1398 O O . LYS A 1 177 ? -48.562 59.600 33.205 1.00 87.56 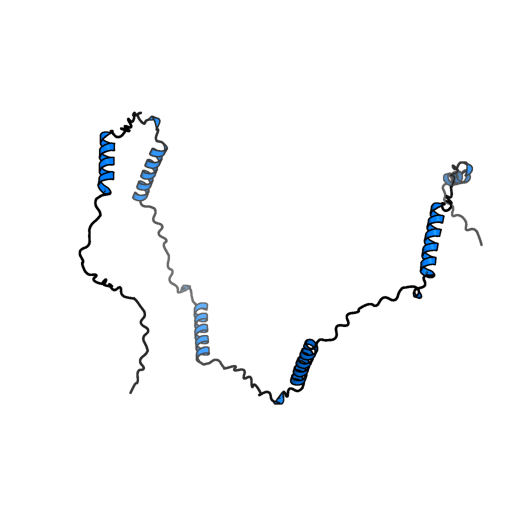177 LYS A O 1
ATOM 1403 N N . LEU A 1 178 ? -47.446 59.143 31.307 1.00 87.50 178 LEU A N 1
ATOM 1404 C CA . LEU A 1 178 ? -46.309 59.999 31.626 1.00 87.50 178 LEU A CA 1
ATOM 1405 C C . LEU A 1 178 ? -46.713 61.462 31.435 1.00 87.50 178 LEU A C 1
ATOM 1407 O O . LEU A 1 178 ? -47.118 61.887 30.356 1.00 87.50 178 LEU A O 1
ATOM 1411 N N . LYS A 1 179 ? -46.596 62.254 32.502 1.00 86.12 179 LYS A N 1
ATOM 1412 C CA . LYS A 1 179 ? -46.853 63.694 32.432 1.00 86.12 179 LYS A CA 1
ATOM 1413 C C . LYS A 1 179 ? -45.799 64.345 31.539 1.00 86.12 179 LYS A C 1
ATOM 1415 O O . LYS A 1 179 ? -44.606 64.130 31.744 1.00 86.12 179 LYS A O 1
ATOM 1420 N N . HIS A 1 180 ? -46.238 65.162 30.584 1.00 84.12 180 HIS A N 1
ATOM 1421 C CA . HIS A 1 180 ? -45.325 65.966 29.782 1.00 84.12 180 HIS A CA 1
ATOM 1422 C C . HIS A 1 180 ? -44.553 66.926 30.694 1.00 84.12 180 HIS A C 1
ATOM 1424 O O . HIS A 1 180 ? -45.153 67.684 31.458 1.00 84.12 180 HIS A O 1
ATOM 1430 N N . THR A 1 181 ? -43.226 66.871 30.622 1.00 81.75 181 THR A N 1
ATOM 1431 C CA . THR A 1 181 ? -42.327 67.805 31.295 1.00 81.75 181 THR A CA 1
ATOM 1432 C C . THR A 1 181 ? -41.431 68.427 30.238 1.00 81.75 181 THR A C 1
ATOM 1434 O O . THR A 1 181 ? -40.814 67.718 29.445 1.00 81.75 181 THR A O 1
ATOM 1437 N N . GLU A 1 182 ? -41.374 69.753 30.202 1.00 77.25 182 GLU A N 1
ATOM 1438 C CA . GLU A 1 182 ? -40.480 70.474 29.303 1.00 77.25 182 GLU A CA 1
ATOM 1439 C C . GLU A 1 182 ? -39.077 70.472 29.923 1.00 77.25 182 GLU A C 1
ATOM 1441 O O . GLU A 1 182 ? -38.864 70.980 31.027 1.00 77.25 182 GLU A O 1
ATOM 1446 N N . THR A 1 183 ? -38.114 69.834 29.260 1.00 78.12 183 THR A N 1
ATOM 1447 C CA . THR A 1 183 ? -36.720 69.804 29.715 1.00 78.12 183 THR A CA 1
ATOM 1448 C C . THR A 1 183 ? -35.970 71.002 29.145 1.00 78.12 183 THR A C 1
ATOM 1450 O O . THR A 1 183 ? -35.736 71.076 27.941 1.00 78.12 183 THR A O 1
ATOM 1453 N N . LEU A 1 184 ? -35.561 71.938 30.006 1.00 77.00 184 LEU A N 1
ATOM 1454 C CA . LEU A 1 184 ? -34.681 73.042 29.621 1.00 77.00 184 LEU A CA 1
ATOM 1455 C C . LEU A 1 184 ? -33.222 72.571 29.604 1.00 77.00 184 LEU A C 1
ATOM 1457 O O . LEU A 1 184 ? -32.531 72.618 30.622 1.00 77.00 184 LEU A O 1
ATOM 1461 N N . GLU A 1 185 ? -32.737 72.148 28.439 1.00 73.31 185 GLU A N 1
ATOM 1462 C CA . GLU A 1 185 ? -31.313 71.890 28.218 1.00 73.31 185 GLU A CA 1
ATOM 1463 C C . GLU A 1 185 ? -30.578 73.227 28.031 1.00 73.31 185 GLU A C 1
ATOM 1465 O O . GLU A 1 185 ? -30.686 73.901 27.004 1.00 73.31 185 GLU A O 1
ATOM 1470 N N . LYS A 1 186 ? -29.852 73.671 29.060 1.00 77.75 186 LYS A N 1
ATOM 1471 C CA . LYS A 1 186 ? -28.970 74.835 28.951 1.00 77.75 186 LYS A CA 1
ATOM 1472 C C . LYS A 1 186 ? -27.621 74.359 28.420 1.00 77.75 186 LYS A C 1
ATOM 1474 O O . LYS A 1 186 ? -26.868 73.737 29.157 1.00 77.75 186 LYS A O 1
ATOM 1479 N N . ASN A 1 187 ? -27.305 74.723 27.179 1.00 69.81 187 ASN A N 1
ATOM 1480 C CA . ASN A 1 187 ? -25.948 74.684 26.632 1.00 69.81 187 ASN A CA 1
ATOM 1481 C C . ASN A 1 187 ? -25.349 76.104 26.695 1.00 69.81 187 ASN A C 1
ATOM 1483 O O . ASN A 1 187 ? -25.384 76.830 25.697 1.00 69.81 187 ASN A O 1
ATOM 1487 N N . PRO A 1 188 ? -24.889 76.591 27.868 1.00 74.81 188 PRO A N 1
ATOM 1488 C CA . PRO A 1 188 ? -24.241 77.891 27.939 1.00 74.81 188 PRO A CA 1
ATOM 1489 C C . PRO A 1 188 ? -22.928 77.834 27.154 1.00 74.81 188 PRO A C 1
ATOM 1491 O O . PRO A 1 188 ? -22.037 77.046 27.464 1.00 74.81 188 PRO A O 1
ATOM 1494 N N . LEU A 1 189 ? -22.812 78.675 26.125 1.00 76.00 189 LEU A N 1
ATOM 1495 C CA . LEU A 1 189 ? -21.552 78.842 25.409 1.00 76.00 189 LEU A CA 1
ATOM 1496 C C . LEU A 1 189 ? -20.495 79.413 26.373 1.00 76.00 189 LEU A C 1
ATOM 1498 O O . LEU A 1 189 ? -20.823 80.320 27.147 1.00 76.00 189 LEU A O 1
ATOM 1502 N N . PRO A 1 190 ? -19.242 78.923 26.338 1.00 78.06 190 PRO A N 1
ATOM 1503 C CA . PRO A 1 190 ? -18.175 79.446 27.184 1.00 78.06 190 PRO A CA 1
ATOM 1504 C C . PRO A 1 190 ? -18.014 80.960 27.000 1.00 78.06 190 PRO A C 1
ATOM 1506 O O . PRO A 1 190 ? -17.977 81.462 25.874 1.00 78.06 190 PRO A O 1
ATOM 1509 N N . THR A 1 191 ? -17.911 81.704 28.102 1.00 77.69 191 THR A N 1
ATOM 1510 C CA . THR A 1 191 ? -17.661 83.149 28.054 1.00 77.69 191 THR A CA 1
ATOM 1511 C C . THR A 1 191 ? -16.244 83.431 27.556 1.00 77.69 191 THR A C 1
ATOM 1513 O O . THR A 1 191 ? -15.319 82.647 27.771 1.00 77.69 191 THR A O 1
ATOM 1516 N N . LYS A 1 192 ? -16.048 84.584 26.903 1.00 79.25 192 LYS A N 1
ATOM 1517 C CA . LYS A 1 192 ? -14.736 85.003 26.378 1.00 79.25 192 LYS A CA 1
ATOM 1518 C C . LYS A 1 192 ? -13.637 84.971 27.452 1.00 79.25 192 LYS A C 1
ATOM 1520 O O . LYS A 1 192 ? -12.521 84.562 27.168 1.00 79.25 192 LYS A O 1
ATOM 1525 N N . GLU A 1 193 ? -13.980 85.320 28.691 1.00 77.31 193 GLU A N 1
ATOM 1526 C CA . GLU A 1 193 ? -13.069 85.267 29.840 1.00 77.31 193 GLU A CA 1
ATOM 1527 C C . GLU A 1 193 ? -12.609 83.840 30.169 1.00 77.31 193 GLU A C 1
ATOM 1529 O O . GLU A 1 193 ? -11.425 83.627 30.423 1.00 77.31 193 GLU A O 1
ATOM 1534 N N . ALA A 1 194 ? -13.515 82.856 30.112 1.00 77.25 194 ALA A N 1
ATOM 1535 C CA . ALA A 1 194 ? -13.177 81.450 30.330 1.00 77.25 194 ALA A CA 1
ATOM 1536 C C . ALA A 1 194 ? -12.232 80.932 29.235 1.00 77.25 194 ALA A C 1
ATOM 1538 O O . ALA A 1 194 ? -11.235 80.277 29.537 1.00 77.25 194 ALA A O 1
ATOM 1539 N N . ILE A 1 195 ? -12.490 81.313 27.979 1.00 80.88 195 ILE A N 1
ATOM 1540 C CA . ILE A 1 195 ? -11.640 80.960 26.833 1.00 80.88 195 ILE A CA 1
ATOM 1541 C C . ILE A 1 195 ? -10.246 81.595 26.966 1.00 80.88 195 ILE A C 1
ATOM 1543 O O . ILE A 1 195 ? -9.237 80.944 26.689 1.00 80.88 195 ILE A O 1
ATOM 1547 N N . ASP A 1 196 ? -10.159 82.855 27.393 1.00 79.38 196 ASP A N 1
ATOM 1548 C CA . ASP A 1 196 ? -8.878 83.554 27.536 1.00 79.38 196 ASP A CA 1
ATOM 1549 C C . ASP A 1 196 ? -8.058 83.014 28.725 1.00 79.38 196 ASP A C 1
ATOM 1551 O O . ASP A 1 196 ? -6.833 82.883 28.620 1.00 79.38 196 ASP A O 1
ATOM 1555 N N . LEU A 1 197 ? -8.708 82.625 29.830 1.00 77.44 197 LEU A N 1
ATOM 1556 C CA . LEU A 1 197 ? -8.054 81.951 30.958 1.00 77.44 197 LEU A CA 1
ATOM 1557 C C . LEU A 1 197 ? -7.484 80.581 30.546 1.00 77.44 197 LEU A C 1
ATOM 1559 O O . LEU A 1 197 ? -6.356 80.233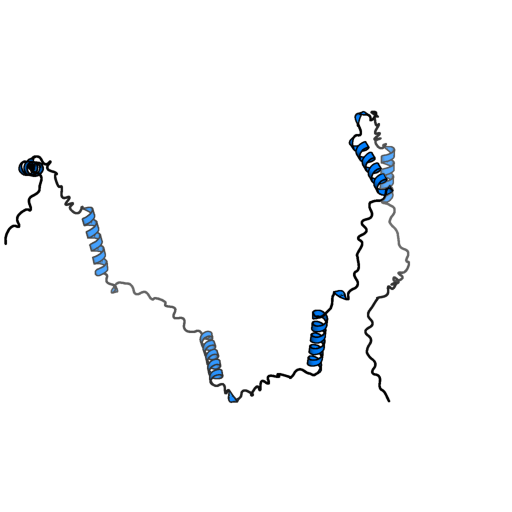 30.913 1.00 77.44 197 LEU A O 1
ATOM 1563 N N . GLU A 1 198 ? -8.235 79.822 29.748 1.00 76.62 198 GLU A N 1
ATOM 1564 C CA . GLU A 1 198 ? -7.811 78.520 29.229 1.00 76.62 198 GLU A CA 1
ATOM 1565 C C . GLU A 1 198 ? -6.636 78.668 28.244 1.00 76.62 198 GLU A C 1
ATOM 1567 O O . GLU A 1 198 ? -5.613 77.995 28.372 1.00 76.62 198 GLU A O 1
ATOM 1572 N N . LYS A 1 199 ? -6.678 79.658 27.344 1.00 77.62 199 LYS A N 1
ATOM 1573 C CA . LYS A 1 199 ? -5.539 79.978 26.460 1.00 77.62 199 LYS A CA 1
ATOM 1574 C C . LYS A 1 199 ? -4.286 80.396 27.232 1.00 77.62 199 LYS A C 1
ATOM 1576 O O . LYS A 1 199 ? -3.176 79.999 26.872 1.00 77.62 199 LYS A O 1
ATOM 1581 N N . LYS A 1 200 ? -4.435 81.172 28.311 1.00 75.06 200 LYS A N 1
ATOM 1582 C CA . LYS A 1 200 ? -3.304 81.606 29.148 1.00 75.06 200 LYS A CA 1
ATOM 1583 C C . LYS A 1 200 ? -2.687 80.443 29.932 1.00 75.06 200 LYS A C 1
ATOM 1585 O O . LYS A 1 200 ? -1.467 80.386 30.081 1.00 75.06 200 LYS A O 1
ATOM 1590 N N . SER A 1 201 ? -3.506 79.500 30.395 1.00 69.31 201 SER A N 1
ATOM 1591 C CA . SER A 1 201 ? -3.041 78.291 31.089 1.00 69.31 201 SER A CA 1
ATOM 1592 C C . SER A 1 201 ? -2.410 77.255 30.147 1.00 69.31 201 SER A C 1
ATOM 1594 O O . SER A 1 201 ? -1.516 76.525 30.577 1.00 69.31 201 SER A O 1
ATOM 1596 N N . ILE A 1 202 ? -2.767 77.255 28.857 1.00 68.62 202 ILE A N 1
ATOM 1597 C CA . ILE A 1 202 ? -2.096 76.453 27.819 1.00 68.62 202 ILE A CA 1
ATOM 1598 C C . ILE A 1 202 ? -0.721 77.046 27.446 1.00 68.62 202 ILE A C 1
ATOM 1600 O O . ILE A 1 202 ? 0.268 76.312 27.442 1.00 68.62 202 ILE A O 1
ATOM 1604 N N . ASN A 1 203 ? -0.605 78.366 27.233 1.00 63.28 203 ASN A N 1
ATOM 1605 C CA . ASN A 1 203 ? 0.678 79.003 26.876 1.00 63.28 203 ASN A CA 1
ATOM 1606 C C . ASN A 1 203 ? 1.687 79.084 28.041 1.00 63.28 203 ASN A C 1
ATOM 1608 O O . ASN A 1 203 ? 2.891 79.118 27.810 1.00 63.28 203 ASN A O 1
ATOM 1612 N N . GLY A 1 204 ? 1.238 79.069 29.302 1.00 59.53 204 GLY A N 1
ATOM 1613 C CA . GLY A 1 204 ? 2.130 79.040 30.472 1.00 59.53 204 GLY A CA 1
ATOM 1614 C C . GLY A 1 204 ? 2.784 77.677 30.759 1.00 59.53 204 GLY A C 1
ATOM 1615 O O . GLY A 1 204 ? 3.601 77.572 31.679 1.00 59.53 204 GLY A O 1
ATOM 1616 N N . ARG A 1 205 ? 2.428 76.618 30.013 1.00 55.28 205 ARG A N 1
ATOM 1617 C CA . ARG A 1 205 ? 2.947 75.249 30.205 1.00 55.28 205 ARG A CA 1
ATOM 1618 C C . ARG A 1 205 ? 4.161 74.923 29.323 1.00 55.28 205 ARG A C 1
ATOM 1620 O O . ARG A 1 205 ? 4.882 73.984 29.647 1.00 55.28 205 ARG A O 1
ATOM 1627 N N . SER A 1 206 ? 4.431 75.697 28.269 1.00 55.31 206 SER A N 1
ATOM 1628 C CA . SER A 1 206 ? 5.544 75.450 27.334 1.00 55.31 206 SER A CA 1
ATOM 1629 C C . SER A 1 206 ? 6.900 76.055 27.740 1.00 55.31 206 SER A C 1
ATOM 1631 O O . SER A 1 206 ? 7.897 75.727 27.111 1.00 55.31 206 SER A O 1
ATOM 1633 N N . GLU A 1 207 ? 6.988 76.874 28.799 1.00 52.53 207 GLU A N 1
ATOM 1634 C CA . GLU A 1 207 ? 8.242 77.560 29.197 1.00 52.53 207 GLU A CA 1
ATOM 1635 C C . GLU A 1 207 ? 8.876 77.065 30.518 1.00 52.53 207 GLU A C 1
ATOM 1637 O O . GLU A 1 207 ? 9.799 77.689 31.034 1.00 52.53 207 GLU A O 1
ATOM 1642 N N . ARG A 1 208 ? 8.440 75.926 31.087 1.00 53.00 208 ARG A N 1
ATOM 1643 C CA . ARG A 1 208 ? 8.936 75.441 32.400 1.00 53.00 208 ARG A CA 1
ATOM 1644 C C . ARG A 1 208 ? 9.731 74.127 32.400 1.00 53.00 208 ARG A C 1
ATOM 1646 O O . ARG A 1 208 ? 9.691 73.402 33.388 1.00 53.00 208 ARG A O 1
ATOM 1653 N N . THR A 1 209 ? 10.480 73.818 31.339 1.00 41.03 209 THR A N 1
ATOM 1654 C CA . THR A 1 209 ? 11.509 72.752 31.372 1.00 41.03 209 THR A CA 1
ATOM 1655 C C . THR A 1 209 ? 12.745 73.107 30.540 1.00 41.03 209 THR A C 1
ATOM 1657 O O . THR A 1 209 ? 12.911 72.652 29.417 1.00 41.03 209 THR A O 1
ATOM 1660 N N . GLN A 1 210 ? 13.655 73.891 31.121 1.00 46.25 210 GLN A N 1
ATOM 1661 C CA . GLN A 1 210 ? 15.087 73.857 30.807 1.00 46.25 210 GLN A CA 1
ATOM 1662 C C . GLN A 1 210 ? 15.877 74.150 32.096 1.00 46.25 210 GLN A C 1
ATOM 1664 O O . GLN A 1 210 ? 15.571 75.134 32.762 1.00 46.25 210 GLN A O 1
ATOM 1669 N N . GLN A 1 211 ? 16.903 73.317 32.361 1.00 35.03 211 GLN A N 1
ATOM 1670 C CA . GLN A 1 211 ? 18.028 73.428 33.332 1.00 35.03 211 GLN A CA 1
ATOM 1671 C C . GLN A 1 211 ? 17.959 72.547 34.620 1.00 35.03 211 GLN A C 1
ATOM 1673 O O . GLN A 1 211 ? 16.869 72.321 35.141 1.00 35.03 211 GLN A O 1
ATOM 1678 N N . PRO A 1 212 ? 19.096 71.957 35.090 1.00 46.69 212 PRO A N 1
ATOM 1679 C CA . PRO A 1 212 ? 19.365 70.521 34.910 1.00 46.69 212 PRO A CA 1
ATOM 1680 C C . PRO A 1 212 ? 19.841 69.729 36.161 1.00 46.69 212 PRO A C 1
ATOM 1682 O O . PRO A 1 212 ? 20.183 70.278 37.203 1.00 46.69 212 PRO A O 1
ATOM 1685 N N . SER A 1 213 ? 19.872 68.403 35.969 1.00 45.94 213 SER A N 1
ATOM 1686 C CA . SER A 1 213 ? 20.612 67.305 36.630 1.00 45.94 213 SER A CA 1
ATOM 1687 C C . SER A 1 213 ? 21.433 67.566 37.906 1.00 45.94 213 SER A C 1
ATOM 1689 O O . SER A 1 213 ? 22.508 68.164 37.849 1.00 45.94 213 SER A O 1
ATOM 1691 N N . HIS A 1 214 ? 21.056 66.889 38.999 1.00 42.31 214 HIS A N 1
ATOM 1692 C CA . HIS A 1 214 ? 22.002 66.472 40.039 1.00 42.31 214 HIS A CA 1
ATOM 1693 C C . HIS A 1 214 ? 21.830 64.980 40.389 1.00 42.31 214 HIS A C 1
ATOM 1695 O O . HIS A 1 214 ? 20.860 64.559 41.008 1.00 42.31 214 HIS A O 1
ATOM 1701 N N . LEU A 1 215 ? 22.808 64.215 39.904 1.00 43.44 215 LEU A N 1
ATOM 1702 C CA . LEU A 1 215 ? 23.340 62.911 40.309 1.00 43.44 215 LEU A CA 1
ATOM 1703 C C . LEU A 1 215 ? 22.745 62.239 41.570 1.00 43.44 215 LEU A C 1
ATOM 1705 O O . LEU A 1 215 ? 23.087 62.624 42.687 1.00 43.44 215 LEU A O 1
ATOM 1709 N N . LEU A 1 216 ? 22.021 61.126 41.399 1.00 45.31 216 LEU A N 1
ATOM 1710 C CA . LEU A 1 216 ? 21.935 60.059 42.403 1.00 45.31 216 LEU A CA 1
ATOM 1711 C C . LEU A 1 216 ? 22.082 58.697 41.716 1.00 45.31 216 LEU A C 1
ATOM 1713 O O . LEU A 1 216 ? 21.558 58.469 40.633 1.00 45.31 216 LEU A O 1
ATOM 1717 N N . LYS A 1 217 ? 22.924 57.867 42.328 1.00 45.59 217 LYS A N 1
ATOM 1718 C CA . LYS A 1 217 ? 23.529 56.648 41.791 1.00 45.59 217 LYS A CA 1
ATOM 1719 C C . LYS A 1 217 ? 22.489 55.542 41.600 1.00 45.59 217 LYS A C 1
ATOM 1721 O O . LYS A 1 217 ? 21.619 55.361 42.440 1.00 45.59 217 LYS A O 1
ATOM 1726 N N . GLU A 1 218 ? 22.647 54.813 40.502 1.00 38.25 218 GLU A N 1
ATOM 1727 C CA . GLU A 1 218 ? 21.950 53.570 40.177 1.00 38.25 218 GLU A CA 1
ATOM 1728 C C . GLU A 1 218 ? 22.297 52.480 41.208 1.00 38.25 218 GLU A C 1
ATOM 1730 O O . GLU A 1 218 ? 23.455 52.065 41.293 1.00 38.25 218 GLU A O 1
ATOM 1735 N N . ASP A 1 219 ? 21.300 52.006 41.959 1.00 48.25 219 ASP A N 1
ATOM 1736 C CA . ASP A 1 219 ? 21.364 50.743 42.700 1.00 48.25 219 ASP A CA 1
ATOM 1737 C C . ASP A 1 219 ? 20.656 49.649 41.870 1.00 48.25 219 ASP A C 1
ATOM 1739 O O . ASP A 1 219 ? 19.521 49.856 41.430 1.00 48.25 219 ASP A O 1
ATOM 1743 N N . PRO A 1 220 ? 21.289 48.485 41.622 1.00 61.06 220 PRO A N 1
ATOM 1744 C CA . PRO A 1 220 ? 20.715 47.443 40.775 1.00 61.06 220 PRO A CA 1
ATOM 1745 C C . PRO A 1 220 ? 19.510 46.739 41.432 1.00 61.06 220 PRO A C 1
ATOM 1747 O O . PRO A 1 220 ? 19.471 46.565 42.653 1.00 61.06 220 PRO A O 1
ATOM 1750 N N . PRO A 1 221 ? 18.529 46.283 40.630 1.00 54.16 221 PRO A N 1
ATOM 1751 C CA . PRO A 1 221 ? 17.258 45.774 41.130 1.00 54.16 221 PRO A CA 1
ATOM 1752 C C . PRO A 1 221 ? 17.396 44.413 41.826 1.00 54.16 221 PRO A C 1
ATOM 1754 O O . PRO A 1 221 ? 17.948 43.455 41.280 1.00 54.16 221 PRO A O 1
ATOM 1757 N N . LEU A 1 222 ? 16.819 44.323 43.026 1.00 46.44 222 LEU A N 1
ATOM 1758 C CA . LEU A 1 222 ? 16.634 43.086 43.781 1.00 46.44 222 LEU A CA 1
ATOM 1759 C C . LEU A 1 222 ? 15.702 42.128 43.020 1.00 46.44 222 LEU A C 1
ATOM 1761 O O . LEU A 1 222 ? 14.504 42.374 42.895 1.00 46.44 222 LEU A O 1
ATOM 1765 N N . TYR A 1 223 ? 16.249 41.007 42.551 1.00 49.31 223 TYR A N 1
ATOM 1766 C CA . TYR A 1 223 ? 15.469 39.851 42.109 1.00 49.31 223 TYR A CA 1
ATOM 1767 C C . TYR A 1 223 ? 14.882 39.133 43.334 1.00 49.31 223 TYR A C 1
ATOM 1769 O O . TYR A 1 223 ? 15.618 38.578 44.150 1.00 49.31 223 TYR A O 1
ATOM 1777 N N . CYS A 1 224 ? 13.553 39.118 43.454 1.00 40.97 224 CYS A N 1
ATOM 1778 C CA . CYS A 1 224 ? 12.836 38.299 44.430 1.00 40.97 224 CYS A CA 1
ATOM 1779 C C . CYS A 1 224 ? 12.431 36.945 43.822 1.00 40.97 224 CYS A C 1
ATOM 1781 O O . CYS A 1 224 ? 11.844 36.876 42.744 1.00 40.97 224 CYS A O 1
ATOM 1783 N N . CYS A 1 225 ? 12.750 35.875 44.554 1.00 36.59 225 CYS A N 1
ATOM 1784 C CA . CYS A 1 225 ? 12.417 34.473 44.304 1.00 36.59 225 CYS A CA 1
ATOM 1785 C C . CYS A 1 225 ? 10.909 34.185 44.177 1.00 36.59 225 CYS A C 1
ATOM 1787 O O . CYS A 1 225 ? 10.117 34.693 44.967 1.00 36.59 225 CYS A O 1
ATOM 1789 N N . TYR A 1 226 ? 10.554 33.213 43.328 1.00 40.66 226 TYR A N 1
ATOM 1790 C CA . TYR A 1 226 ? 9.422 32.303 43.560 1.00 40.66 226 TYR A CA 1
ATOM 1791 C C . TYR A 1 226 ? 9.881 30.840 43.370 1.00 40.66 226 TYR A C 1
ATOM 1793 O O . TYR A 1 226 ? 10.646 30.566 42.443 1.00 40.66 226 TYR A O 1
ATOM 1801 N N . PRO A 1 227 ? 9.476 29.904 44.253 1.00 54.06 227 PRO A N 1
ATOM 1802 C CA . PRO A 1 227 ? 9.999 28.539 44.291 1.00 54.06 227 PRO A CA 1
ATOM 1803 C C . PRO A 1 227 ? 9.358 27.622 43.239 1.00 54.06 227 PRO A C 1
ATOM 1805 O O . PRO A 1 227 ? 8.138 27.572 43.085 1.00 54.06 227 PRO A O 1
ATOM 1808 N N . ALA A 1 228 ? 10.205 26.854 42.549 1.00 48.75 228 ALA A N 1
ATOM 1809 C CA . ALA A 1 228 ? 9.816 25.815 41.605 1.00 48.75 228 ALA A CA 1
ATOM 1810 C C . ALA A 1 228 ? 9.343 24.549 42.341 1.00 48.75 228 ALA A C 1
ATOM 1812 O O . ALA A 1 228 ? 10.039 24.007 43.201 1.00 48.75 228 ALA A O 1
ATOM 1813 N N . PHE A 1 229 ? 8.158 24.067 41.974 1.00 41.88 229 PHE A N 1
ATOM 1814 C CA . PHE A 1 229 ? 7.567 22.827 42.461 1.00 41.88 229 PHE A CA 1
ATOM 1815 C C . PHE A 1 229 ? 7.876 21.649 41.511 1.00 41.88 229 PHE A C 1
ATOM 1817 O O . PHE A 1 229 ? 7.684 21.753 40.306 1.00 41.88 229 PHE A O 1
ATOM 1824 N N . TYR A 1 230 ? 8.270 20.523 42.124 1.00 41.94 230 TYR A N 1
ATOM 1825 C CA . TYR A 1 230 ? 8.265 19.121 41.659 1.00 41.94 230 TYR A CA 1
ATOM 1826 C C . TYR A 1 230 ? 9.249 18.638 40.572 1.00 41.94 230 TYR A C 1
ATOM 1828 O O . TYR A 1 230 ? 9.069 18.844 39.380 1.00 41.94 230 TYR A O 1
ATOM 1836 N N . THR A 1 231 ? 10.189 17.774 40.983 1.00 43.62 231 THR A N 1
ATOM 1837 C CA . THR A 1 231 ? 10.111 16.304 40.776 1.00 43.62 231 THR A CA 1
ATOM 1838 C C . THR A 1 231 ? 11.260 15.596 41.515 1.00 43.62 231 THR A C 1
ATOM 1840 O O . THR A 1 231 ? 12.434 15.821 41.246 1.00 43.62 231 THR A O 1
ATOM 1843 N N . ILE A 1 232 ? 10.925 14.735 42.483 1.00 46.75 232 ILE A N 1
ATOM 1844 C CA . ILE A 1 232 ? 11.882 13.874 43.195 1.00 46.75 232 ILE A CA 1
ATOM 1845 C C . ILE A 1 232 ? 11.938 12.535 42.457 1.00 46.75 232 ILE A C 1
ATOM 1847 O O . ILE A 1 232 ? 11.023 11.722 42.578 1.00 46.75 232 ILE A O 1
ATOM 1851 N N . VAL A 1 233 ? 13.026 12.285 41.730 1.00 48.72 233 VAL A N 1
ATOM 1852 C CA . VAL A 1 233 ? 13.403 10.943 41.266 1.00 48.72 233 VAL A CA 1
ATOM 1853 C C . VAL A 1 233 ? 14.339 10.355 42.324 1.00 48.72 233 VAL A C 1
ATOM 1855 O O . VAL A 1 233 ? 15.471 10.808 42.481 1.00 48.72 233 VAL A O 1
ATOM 1858 N N . ARG A 1 234 ? 13.857 9.390 43.117 1.00 49.00 234 ARG A N 1
ATOM 1859 C CA . ARG A 1 234 ? 14.690 8.666 44.095 1.00 49.00 234 ARG A CA 1
ATOM 1860 C C . ARG A 1 234 ? 15.501 7.570 43.388 1.00 49.00 234 ARG A C 1
ATOM 1862 O O . ARG A 1 234 ? 14.886 6.725 42.741 1.00 49.00 234 ARG A O 1
ATOM 1869 N N . PRO A 1 235 ? 16.830 7.489 43.576 1.00 50.97 235 PRO A N 1
ATOM 1870 C CA . PRO A 1 235 ? 17.588 6.284 43.264 1.00 50.97 235 PRO A CA 1
ATOM 1871 C C . PRO A 1 235 ? 17.491 5.264 44.413 1.00 50.97 235 PRO A C 1
ATOM 1873 O O . PRO A 1 235 ? 17.607 5.605 45.593 1.00 50.97 235 PRO A O 1
ATOM 1876 N N . LEU A 1 236 ? 17.270 3.999 44.047 1.00 42.62 236 LEU A N 1
ATOM 1877 C CA . LEU A 1 236 ? 17.246 2.833 44.932 1.00 42.62 236 LEU A CA 1
ATOM 1878 C C . LEU A 1 236 ? 18.641 2.589 45.530 1.00 42.62 236 LEU A C 1
ATOM 1880 O O . LEU A 1 236 ? 19.599 2.347 44.799 1.00 42.62 236 LEU A O 1
ATOM 1884 N N . LYS A 1 237 ? 18.751 2.619 46.863 1.00 51.12 237 LYS A N 1
ATOM 1885 C CA . LYS A 1 237 ? 19.897 2.052 47.584 1.00 51.12 237 LYS A CA 1
ATOM 1886 C C . LYS A 1 237 ? 19.678 0.552 47.769 1.00 51.12 237 LYS A C 1
ATOM 1888 O O . LYS A 1 237 ? 18.662 0.120 48.305 1.00 51.12 237 LYS A O 1
ATOM 1893 N N . THR A 1 238 ? 20.667 -0.210 47.330 1.00 47.31 238 THR A N 1
ATOM 1894 C CA . THR A 1 238 ? 20.865 -1.637 47.573 1.00 47.31 238 THR A CA 1
ATOM 1895 C C . THR A 1 238 ? 21.023 -1.920 49.069 1.00 47.31 238 THR A C 1
ATOM 1897 O O . THR A 1 238 ? 21.867 -1.305 49.723 1.00 47.31 238 THR A O 1
ATOM 1900 N N . TYR A 1 239 ? 20.250 -2.869 49.597 1.00 42.91 239 TYR A N 1
ATOM 1901 C CA . TYR A 1 239 ? 20.497 -3.491 50.898 1.00 42.91 239 TYR A CA 1
ATOM 1902 C C . TYR A 1 239 ? 21.465 -4.663 50.712 1.00 42.91 239 TYR A C 1
ATOM 1904 O O . TYR A 1 239 ? 21.174 -5.585 49.954 1.00 42.91 239 TYR A O 1
ATOM 1912 N N . ASN A 1 240 ? 22.603 -4.620 51.405 1.00 49.59 240 ASN A N 1
ATOM 1913 C CA . ASN A 1 240 ? 23.459 -5.781 51.638 1.00 49.59 240 ASN A CA 1
ATOM 1914 C C . ASN A 1 240 ? 23.093 -6.348 53.012 1.00 49.59 240 ASN A C 1
ATOM 1916 O O . ASN A 1 240 ? 23.064 -5.606 53.994 1.00 49.59 240 ASN A O 1
ATOM 1920 N N . VAL A 1 241 ? 22.784 -7.641 53.051 1.00 48.22 241 VAL A N 1
ATOM 1921 C CA . VAL A 1 241 ? 22.512 -8.409 54.268 1.00 48.22 241 VAL A CA 1
ATOM 1922 C C . VAL A 1 241 ? 23.733 -9.284 54.537 1.00 48.22 241 VAL A C 1
ATOM 1924 O O . VAL A 1 241 ? 24.098 -10.116 53.707 1.00 48.22 241 VAL A O 1
ATOM 1927 N N . SER A 1 242 ? 24.368 -9.080 55.686 1.00 51.28 242 SER A N 1
ATOM 1928 C CA . SER A 1 242 ? 25.199 -10.040 56.424 1.00 51.28 242 SER A CA 1
ATOM 1929 C C . SER A 1 242 ? 25.197 -9.618 57.884 1.00 51.28 242 SER A C 1
ATOM 1931 O O . SER A 1 242 ? 25.412 -8.408 58.121 1.00 51.28 242 SER A O 1
#

pLDDT: mean 77.01, std 16.86, range [35.03, 95.88]

Radius of gyration: 64.07 Å; chains: 1; bounding box: 99×117×134 Å

Sequence (242 aa):
MTSPSSPKNLPNDLKSQLEGFNTDNMKKADTNEKIVLPTAEDVKQEKQHNQLIHSVENFKADKLKRTNTLEKIVLPNAEDVAAEKTQKALIDDVEGFDTGKLKHAKTQEKNPLPDKFAVQQEKQHLNLIEGVEHFDKSTMKHTETQEKNPLPGTQAIEAEKEQQQLIAGIENFDTTKLKHTETLEKNPLPTKEAIDLEKKSINGRSERTQQPSHLLKEDPPLYCCYPAFYTIVRPLKTYNVS

InterPro domains:
  IPR001152 Beta-thymosin [PF01290] (16-49)
  IPR001152 Beta-thymosin [PF01290] (56-87)
  IPR001152 Beta-thymosin [PF01290] (93-125)
  IPR001152 Beta-thymosin [PF01290] (132-163)
  IPR001152 Beta-thymosin [PF01290] (170-200)
  IPR001152 Beta-thymosin [SM00152] (15-51)
  IPR001152 Beta-thymosin [SM00152] (53-89)
  IPR001152 Beta-thymosin [SM00152] (91-127)
  IPR001152 Beta-thymosin [SM00152] (129-165)
  IPR001152 Beta-thymosin [SM00152] (167-203)
  IPR038386 Beta-thymosin superfamily [G3DSA:1.20.5.520] (12-49)
  IPR038386 Beta-thymosin superfamily [G3DSA:1.20.5.520] (51-87)
  IPR038386 Beta-thymosin superfamily [G3DSA:1.20.5.520] (88-125)
  IPR038386 Beta-thymosin superfamily [G3DSA:1.20.5.520] (127-162)
  IPR038386 Beta-thymosin superfamily [G3DSA:1.20.5.520] (164-200)